Protein AF-D1PRM1-F1 (afdb_monomer_lite)

Foldseek 3Di:
DDDFFPWKKKWQAPPDDDDTDIDTHRDLVVQLVVNVVHDLVGFMFIWTWTPPPPIDIDTQWTSDPSAIEGFCLLVQAPVSPDPVSVVSSVVVCVSCVRHHFQKAFAAALVRFTQDIHTAQFWKWKAFPLRDIDIFTKHDDPVRQWIDGGRDRIDGNSRVNVVCQLRLMDMDTPPDDLQSGFKKKWKKAFDPPAPDPCHQHFCVVCVVPDDLVRIDTQHMHGDHQPDDPVNVLVLQQDPSRRSCVRDPRDGAQMKMWICHSNDTWIWGHGPPGTDTHDPCSSVRNVVVSPDDDDDDDD

Radius of gyration: 25.44 Å; chains: 1; bounding box: 63×44×70 Å

Secondary structure (DSSP, 8-state):
---SEEEEEEES-TT-SSS--EEEESSHHHHHHHHHHS-TTS--EEEEEE-SSS--EEEEEEEETTEEEE-THHHH-GGG--HHHHHHHHHHHHH-TT-EE-EEEEE-TT--EEEEEETTPEEEEE-TTS-EEEEEEEE-TTSSEEEETTTEEEEHHHHHHHHHHTT-EEEETT--TT-PPPEEEEEEE-TT---TTTT--HHHHTTT--GGGEEEEEEEE--TT--HHHHHHHTTSTT-TTTTTSPPP-TT-EEEEEETTEEEEEEE-SSSEEEPPTTHHHHHHGGGG----PPP-

Sequence (297 aa):
MQSFIDHFYVCEDLSKLGPLDIQRFDTLQEAVTAYQTLSGDKVKALGVQNTLPRPGTLDFVQHLNGKDTLLSDCLRLPAWRNAEIQKTWSELRELLPGAQRRTIRFITPEYQDLFTLQDGESLKMRYMDGTTKTTPCFACSDGYHFYLGANQLFHICQFAEISRANGTIYMPQTSHEGERADTYEIYQLSRYSAADYRFADYGYAKDKMKASDYRHAYSGMLAKDTTLDDLYLLHNRDDRPFAHQMTSMSMSDIIVTEKAGKRTGYYVDSFGFTELPTGFERQLSKGRTQKRTEPER

Structure (mmCIF, N/CA/C/O backbone):
data_AF-D1PRM1-F1
#
_entry.id   AF-D1PRM1-F1
#
loop_
_atom_site.group_PDB
_atom_site.id
_atom_site.type_symbol
_atom_site.label_atom_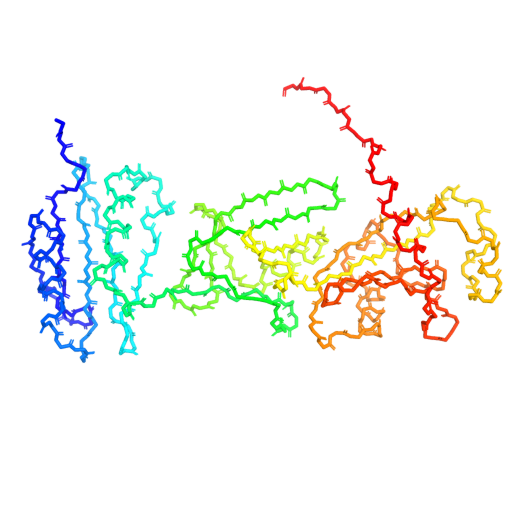id
_atom_site.label_alt_id
_atom_site.label_comp_id
_atom_site.label_asym_id
_atom_site.label_entity_id
_atom_site.label_seq_id
_atom_site.pdbx_PDB_ins_code
_atom_site.Cartn_x
_atom_site.Cartn_y
_atom_site.Cartn_z
_atom_site.occupancy
_atom_site.B_iso_or_equiv
_atom_site.auth_seq_id
_atom_site.auth_comp_id
_atom_site.auth_asym_id
_atom_site.auth_atom_id
_atom_site.pdbx_PDB_model_num
ATOM 1 N N . MET A 1 1 ? -2.943 11.095 39.967 1.00 59.47 1 MET A N 1
ATOM 2 C CA . MET A 1 1 ? -3.223 11.438 38.556 1.00 59.47 1 MET A CA 1
ATOM 3 C C . MET A 1 1 ? -4.592 10.866 38.246 1.00 59.47 1 MET A C 1
ATOM 5 O O . MET A 1 1 ? -4.813 9.720 38.611 1.00 59.47 1 MET A O 1
ATOM 9 N N . GLN A 1 2 ? -5.517 11.654 37.704 1.00 80.00 2 GLN A N 1
ATOM 10 C CA . GLN A 1 2 ? -6.834 11.144 37.308 1.00 80.00 2 GLN A CA 1
ATOM 11 C C . GLN A 1 2 ? -6.657 10.234 36.083 1.00 80.00 2 GLN A C 1
ATOM 13 O O . GLN A 1 2 ? -5.879 10.587 35.194 1.00 80.00 2 GLN A O 1
ATOM 18 N N . SER A 1 3 ? -7.300 9.062 36.073 1.00 92.56 3 SER A N 1
ATOM 19 C CA . SER A 1 3 ? -7.268 8.148 34.921 1.00 92.56 3 SER A CA 1
ATOM 20 C C . SER A 1 3 ? -7.908 8.822 33.699 1.00 92.56 3 SER A C 1
ATOM 22 O O . SER A 1 3 ? -8.813 9.654 33.828 1.00 92.56 3 SER A O 1
ATOM 24 N N . PHE A 1 4 ? -7.385 8.522 32.511 1.00 95.19 4 PHE A N 1
ATOM 25 C CA . PHE A 1 4 ? -7.962 8.956 31.244 1.00 95.19 4 PHE A CA 1
ATOM 26 C C . PHE A 1 4 ? -9.173 8.105 30.860 1.00 95.19 4 PHE A C 1
ATOM 28 O O . PHE A 1 4 ? -10.075 8.608 30.190 1.00 95.19 4 PHE A O 1
ATOM 35 N N . ILE A 1 5 ? -9.197 6.838 31.278 1.00 96.19 5 ILE A N 1
ATOM 36 C CA . ILE A 1 5 ? -10.340 5.944 31.110 1.00 96.19 5 ILE A CA 1
ATOM 37 C C . ILE A 1 5 ? -11.303 6.179 32.277 1.00 96.19 5 ILE A C 1
ATOM 39 O O . ILE A 1 5 ? -10.932 6.083 33.440 1.00 96.19 5 ILE A O 1
ATOM 43 N N . ASP A 1 6 ? -12.547 6.516 31.956 1.00 96.69 6 ASP A N 1
ATOM 44 C CA . ASP A 1 6 ? -13.613 6.665 32.947 1.00 96.69 6 ASP A CA 1
ATOM 45 C C . ASP A 1 6 ? -14.136 5.287 33.361 1.00 96.69 6 ASP A C 1
ATOM 47 O O . ASP A 1 6 ? -14.138 4.937 34.535 1.00 96.69 6 ASP A O 1
ATOM 51 N N . HIS A 1 7 ? -14.525 4.483 32.370 1.00 97.62 7 HIS A N 1
ATOM 52 C CA . HIS A 1 7 ? -14.919 3.090 32.542 1.00 97.62 7 HIS A CA 1
ATOM 53 C C . HIS A 1 7 ? -14.774 2.321 31.225 1.00 97.62 7 HIS A C 1
ATOM 55 O O . HIS A 1 7 ? -14.765 2.895 30.127 1.00 97.62 7 HIS A O 1
ATOM 61 N N . PHE A 1 8 ? -14.714 1.001 31.342 1.00 98.19 8 PHE A N 1
ATOM 62 C CA . PHE A 1 8 ? -14.913 0.069 30.240 1.00 98.19 8 PHE A CA 1
ATOM 63 C C . PHE A 1 8 ? -16.398 -0.218 30.082 1.00 98.19 8 PHE A C 1
ATOM 65 O O . PHE A 1 8 ? -17.141 -0.238 31.065 1.00 98.19 8 PHE A O 1
ATOM 72 N N . TYR A 1 9 ? -16.840 -0.485 28.860 1.00 97.81 9 TYR A N 1
ATOM 73 C CA . TYR A 1 9 ? -18.199 -0.939 28.617 1.00 97.81 9 TYR A CA 1
ATOM 74 C C . TYR A 1 9 ? -18.239 -2.199 27.767 1.00 97.81 9 TYR A C 1
ATOM 76 O O . TYR A 1 9 ? -17.372 -2.433 26.925 1.00 97.81 9 TYR A O 1
ATOM 84 N N . VAL A 1 10 ? -19.295 -2.981 27.970 1.00 97.69 10 VAL A N 1
ATOM 85 C CA . VAL A 1 10 ? -19.668 -4.102 27.110 1.00 97.69 10 VAL A CA 1
ATOM 86 C C . VAL A 1 10 ? -21.087 -3.866 26.620 1.00 97.69 10 VAL A C 1
ATOM 88 O O . VAL A 1 10 ? -22.001 -3.693 27.425 1.00 97.69 10 VAL A O 1
ATOM 91 N N . CYS A 1 11 ? -21.256 -3.841 25.302 1.00 96.25 11 CYS A N 1
ATOM 92 C CA . CYS A 1 11 ? -22.555 -3.803 24.644 1.00 96.25 11 CYS A CA 1
ATOM 93 C C . CYS A 1 11 ? -22.943 -5.221 24.223 1.00 96.25 11 CYS A C 1
ATOM 95 O O . CYS A 1 11 ? -22.171 -5.887 23.526 1.00 96.25 11 CYS A O 1
ATOM 97 N N . GLU A 1 12 ? -24.130 -5.674 24.628 1.00 93.19 12 GLU A N 1
ATOM 98 C CA . GLU A 1 12 ? -24.574 -7.040 24.339 1.00 93.19 12 GLU A CA 1
ATOM 99 C C . GLU A 1 12 ? -24.876 -7.283 22.859 1.00 93.19 12 GLU A C 1
ATOM 101 O O . GLU A 1 12 ? -24.596 -8.368 22.352 1.00 93.19 12 GLU A O 1
ATOM 106 N N . ASP A 1 13 ? -25.476 -6.301 22.181 1.00 92.38 13 ASP A N 1
ATOM 107 C CA . ASP A 1 13 ? -25.874 -6.409 20.779 1.00 92.38 13 ASP A CA 1
ATOM 108 C C . ASP A 1 13 ? -26.032 -5.030 20.122 1.00 92.38 13 ASP A C 1
ATOM 110 O O . ASP A 1 13 ? -27.034 -4.339 20.308 1.00 92.38 13 ASP A O 1
ATOM 114 N N . LEU A 1 14 ? -25.049 -4.644 19.310 1.00 90.44 14 LEU A N 1
ATOM 115 C CA . LEU A 1 14 ? -25.047 -3.438 18.483 1.00 90.44 14 LEU A CA 1
ATOM 116 C C . LEU A 1 14 ? -26.121 -3.460 17.388 1.00 90.44 14 LEU A C 1
ATOM 118 O O . LEU A 1 14 ? -26.440 -2.406 16.843 1.00 90.44 14 LEU A O 1
ATOM 122 N N . SER A 1 15 ? -26.677 -4.628 17.048 1.00 89.69 15 SER A N 1
ATOM 123 C CA . SER A 1 15 ? -27.743 -4.745 16.045 1.00 89.69 15 SER A CA 1
ATOM 124 C C . SER A 1 15 ? -29.146 -4.518 16.619 1.00 89.69 15 SER A C 1
ATOM 126 O O . SER A 1 15 ? -30.121 -4.430 15.867 1.00 89.69 15 SER A O 1
ATOM 128 N N . LYS A 1 16 ? -29.265 -4.387 17.947 1.00 91.25 16 LYS A N 1
ATOM 129 C CA . LYS A 1 16 ? -30.544 -4.203 18.632 1.00 91.25 16 LYS A CA 1
ATOM 130 C C . LYS A 1 16 ? -31.235 -2.914 18.177 1.00 91.25 16 LYS A C 1
ATOM 132 O O . LYS A 1 16 ? -30.686 -1.818 18.264 1.00 91.25 16 LYS A O 1
ATOM 137 N N . LEU A 1 17 ? -32.499 -3.037 17.771 1.00 88.94 17 LEU A N 1
ATOM 138 C CA . LEU A 1 17 ? -33.366 -1.887 17.525 1.00 88.94 17 LEU A CA 1
ATOM 139 C C . LEU A 1 17 ? -33.828 -1.294 18.866 1.00 88.94 17 LEU A C 1
ATOM 141 O O . LEU A 1 17 ? -34.592 -1.920 19.599 1.00 88.94 17 LEU A O 1
ATOM 145 N N . GLY A 1 18 ? -33.376 -0.078 19.178 1.00 90.75 18 GLY A N 1
ATOM 146 C CA . GLY A 1 18 ? -33.725 0.647 20.406 1.00 90.75 18 GLY A CA 1
ATOM 147 C C . GLY A 1 18 ? -32.521 0.880 21.326 1.00 90.75 18 GLY A C 1
ATOM 148 O O . GLY A 1 18 ? -31.383 0.849 20.862 1.00 90.75 18 GLY A O 1
ATOM 149 N N . PRO A 1 19 ? -32.745 1.159 22.626 1.00 91.25 19 PRO A N 1
ATOM 150 C CA . PRO A 1 19 ? -31.658 1.364 23.577 1.00 91.25 19 PRO A CA 1
ATOM 151 C C . PRO A 1 19 ? -30.773 0.120 23.702 1.00 91.25 19 PRO A C 1
ATOM 153 O O . PRO A 1 19 ? -31.269 -0.987 23.947 1.00 91.25 19 PRO A O 1
ATOM 156 N N . LEU A 1 20 ? -29.466 0.326 23.547 1.00 93.38 20 LEU A N 1
ATOM 157 C CA . LEU A 1 20 ? -28.454 -0.713 23.697 1.00 93.38 20 LEU A CA 1
ATOM 158 C C . LEU A 1 20 ? -28.330 -1.139 25.163 1.00 93.38 20 LEU A C 1
ATOM 160 O O . LEU A 1 20 ? -28.347 -0.299 26.066 1.00 93.38 20 LEU A O 1
ATOM 164 N N . ASP A 1 21 ? -28.160 -2.440 25.383 1.00 94.06 21 ASP A N 1
ATOM 165 C CA . ASP A 1 21 ? -27.872 -2.989 26.706 1.00 94.06 21 ASP A CA 1
ATOM 166 C C . ASP A 1 21 ? -26.365 -2.892 26.950 1.00 94.06 21 ASP A C 1
ATOM 168 O O . ASP A 1 21 ? -25.574 -3.626 26.352 1.00 94.06 21 ASP A O 1
ATOM 172 N N . ILE A 1 22 ? -25.972 -1.925 27.784 1.00 96.06 22 ILE A N 1
ATOM 173 C CA . ILE A 1 22 ? -24.571 -1.599 28.059 1.00 96.06 22 ILE A CA 1
ATOM 174 C C . ILE A 1 22 ? -24.276 -1.803 29.542 1.00 96.06 22 ILE A C 1
ATOM 176 O O . ILE A 1 22 ? -24.843 -1.126 30.403 1.00 96.06 22 ILE A O 1
ATOM 180 N N . GLN A 1 23 ? -23.335 -2.697 29.824 1.00 97.56 23 GLN A N 1
ATOM 181 C CA . GLN A 1 23 ? -22.766 -2.903 31.153 1.00 97.56 23 GLN A CA 1
ATOM 182 C C . GLN A 1 23 ? -21.452 -2.125 31.272 1.00 97.56 23 GLN A C 1
ATOM 184 O O . GLN A 1 23 ? -20.730 -1.981 30.285 1.00 97.56 23 GLN A O 1
ATOM 189 N N . ARG A 1 24 ? -21.152 -1.599 32.464 1.00 98.06 24 ARG A N 1
ATOM 190 C CA . ARG A 1 24 ? -19.968 -0.768 32.735 1.00 98.06 24 ARG A CA 1
ATOM 191 C C . ARG A 1 24 ? -19.085 -1.432 33.780 1.00 98.06 24 ARG A C 1
ATOM 193 O O . ARG A 1 24 ? -19.610 -2.008 34.728 1.00 98.06 24 ARG A O 1
ATOM 200 N N . PHE A 1 25 ? -17.776 -1.316 33.605 1.00 98.19 25 PHE A N 1
ATOM 201 C CA . PHE A 1 25 ? -16.770 -1.974 34.431 1.00 98.19 25 PHE A CA 1
ATOM 202 C C . PHE A 1 25 ? -15.616 -1.020 34.724 1.00 98.19 25 PHE A C 1
ATOM 204 O O . PHE A 1 25 ? -15.203 -0.253 33.851 1.00 98.19 25 PHE A O 1
ATOM 211 N N . ASP A 1 26 ? -15.060 -1.118 35.926 1.00 96.25 26 ASP A N 1
ATOM 212 C CA . ASP A 1 26 ? -13.925 -0.293 36.345 1.00 96.25 26 ASP A CA 1
ATOM 213 C C . ASP A 1 26 ? -12.601 -0.832 35.783 1.00 96.25 26 ASP A C 1
ATOM 215 O O . ASP A 1 26 ? -11.645 -0.081 35.584 1.00 96.25 26 ASP A O 1
ATOM 219 N N . THR A 1 27 ? -12.534 -2.139 35.493 1.00 96.38 27 THR A N 1
ATOM 220 C CA . THR A 1 27 ? -11.313 -2.803 35.023 1.00 96.38 27 THR A CA 1
ATOM 221 C C . THR A 1 27 ? -11.478 -3.476 33.661 1.00 96.38 27 THR A C 1
ATOM 223 O O . THR A 1 27 ? -12.535 -4.015 33.321 1.00 96.38 27 THR A O 1
ATOM 226 N N . LEU A 1 28 ? -10.384 -3.511 32.887 1.00 96.62 28 LEU A N 1
ATOM 227 C CA . LEU A 1 28 ? -10.332 -4.219 31.605 1.00 96.62 28 LEU A CA 1
ATOM 228 C C . LEU A 1 28 ? -10.635 -5.716 31.776 1.00 96.62 28 LEU A C 1
ATOM 230 O O . LEU A 1 28 ? -11.339 -6.298 30.957 1.00 96.62 28 LEU A O 1
ATOM 234 N N . GLN A 1 29 ? -10.118 -6.339 32.838 1.00 96.75 29 GLN A N 1
ATOM 235 C CA . GLN A 1 29 ? -10.256 -7.777 33.076 1.00 96.75 29 GLN A CA 1
ATOM 236 C C . GLN A 1 29 ? -11.720 -8.189 33.287 1.00 96.75 29 GLN A C 1
ATOM 238 O O . GLN A 1 29 ? -12.164 -9.197 32.733 1.00 96.75 29 GLN A O 1
ATOM 243 N N . GLU A 1 30 ? -12.478 -7.409 34.060 1.00 97.69 30 GLU A N 1
ATOM 244 C CA . GLU A 1 30 ? -13.910 -7.642 34.278 1.00 97.69 30 GLU A CA 1
ATOM 245 C C . GLU A 1 30 ? -14.696 -7.451 32.980 1.00 97.69 30 GLU A C 1
ATOM 247 O O . GLU A 1 30 ? -15.495 -8.316 32.621 1.00 97.69 30 GLU A O 1
ATOM 252 N N . ALA A 1 31 ? -14.404 -6.381 32.231 1.00 97.88 31 ALA A N 1
ATOM 253 C CA . ALA A 1 31 ? -15.038 -6.127 30.941 1.00 97.88 31 ALA A CA 1
ATOM 254 C C . ALA A 1 31 ? -14.770 -7.254 29.933 1.00 97.88 31 ALA A C 1
ATOM 256 O O . ALA A 1 31 ? -15.697 -7.712 29.271 1.00 97.88 31 ALA A O 1
ATOM 257 N N . VAL A 1 32 ? -13.530 -7.746 29.830 1.00 97.00 32 VAL A N 1
ATOM 258 C CA . VAL A 1 32 ? -13.190 -8.872 28.944 1.00 97.00 32 VAL A CA 1
ATOM 259 C C . VAL A 1 32 ? -13.909 -10.146 29.380 1.00 97.00 32 VAL A C 1
ATOM 261 O O . VAL A 1 32 ? -14.465 -10.846 28.535 1.00 97.00 32 VAL A O 1
ATOM 264 N N . THR A 1 33 ? -13.950 -10.425 30.684 1.00 96.62 33 THR A N 1
ATOM 265 C CA . THR A 1 33 ? -14.653 -11.598 31.222 1.00 96.62 33 THR A CA 1
ATOM 266 C C . THR A 1 33 ? -16.136 -11.544 30.853 1.00 96.62 33 THR A C 1
ATOM 268 O O . THR A 1 33 ? -16.667 -12.508 30.307 1.00 96.62 33 THR A O 1
ATOM 271 N N . ALA A 1 34 ? -16.791 -10.399 31.069 1.00 96.31 34 ALA A N 1
ATOM 272 C CA . ALA A 1 34 ? -18.186 -10.190 30.696 1.00 96.31 34 ALA A CA 1
ATOM 273 C C . ALA A 1 34 ? -18.405 -10.264 29.176 1.00 96.31 34 ALA A C 1
ATOM 275 O O . ALA A 1 34 ? -19.356 -10.885 28.716 1.00 96.31 34 ALA A O 1
ATOM 276 N N . TYR A 1 35 ? -17.503 -9.698 28.373 1.00 96.12 35 TYR A N 1
ATOM 277 C CA . TYR A 1 35 ? -17.565 -9.791 26.915 1.00 96.12 35 TYR A CA 1
ATOM 278 C C . TYR A 1 35 ? -17.495 -11.244 26.423 1.00 96.12 35 TYR A C 1
ATOM 280 O O . TYR A 1 35 ? -18.225 -11.631 25.508 1.00 96.12 35 TYR A O 1
ATOM 288 N N . GLN A 1 36 ? -16.644 -12.071 27.033 1.00 93.12 36 GLN A N 1
ATOM 289 C CA . GLN A 1 36 ? -16.471 -13.477 26.662 1.00 93.12 36 GLN A CA 1
ATOM 290 C C . GLN A 1 36 ? -17.675 -14.358 27.023 1.00 93.12 36 GLN A C 1
ATOM 292 O O . GLN A 1 36 ? -17.885 -15.367 26.353 1.00 93.12 36 GLN A O 1
ATOM 297 N N . THR A 1 37 ? -18.491 -13.991 28.020 1.00 93.25 37 THR A N 1
ATOM 298 C CA . THR A 1 37 ? -19.691 -14.771 28.387 1.00 93.25 37 THR A CA 1
ATOM 299 C C . THR A 1 37 ? -20.868 -14.568 27.429 1.00 93.25 37 THR A C 1
ATOM 301 O O . THR A 1 37 ? -21.778 -15.397 27.387 1.00 93.25 37 THR A O 1
ATOM 304 N N . LEU A 1 38 ? -20.861 -13.489 26.643 1.00 90.94 38 LEU A N 1
ATOM 305 C CA . LEU A 1 38 ? -21.906 -13.197 25.665 1.00 90.94 38 LEU A CA 1
ATOM 306 C C . LEU A 1 38 ? -21.866 -14.164 24.473 1.00 90.94 38 LEU A C 1
ATOM 308 O O . LEU A 1 38 ? -20.789 -14.477 23.957 1.00 90.94 38 LEU A O 1
ATOM 312 N N . SER A 1 39 ? -23.049 -14.558 23.982 1.00 84.75 39 SER A N 1
ATOM 313 C CA . SER A 1 39 ? -23.194 -15.412 22.791 1.00 84.75 39 SER A CA 1
ATOM 314 C C . SER A 1 39 ? -22.470 -14.828 21.570 1.00 84.75 39 SER A C 1
ATOM 316 O O . SER A 1 39 ? -22.499 -13.618 21.344 1.00 84.75 39 SER A O 1
ATOM 318 N N . GLY A 1 40 ? -21.856 -15.703 20.767 1.00 81.62 40 GLY A N 1
ATOM 319 C CA . GLY A 1 40 ? -21.263 -15.353 19.471 1.00 81.62 40 GLY A CA 1
ATOM 320 C C . GLY A 1 40 ? -22.291 -15.072 18.367 1.00 81.62 40 GLY A C 1
ATOM 321 O O . GLY A 1 40 ? -21.925 -14.597 17.301 1.00 81.62 40 GLY A O 1
ATOM 322 N N . ASP A 1 41 ? -23.581 -15.317 18.607 1.00 84.44 41 ASP A N 1
ATOM 323 C CA . ASP A 1 41 ? -24.628 -15.040 17.610 1.00 84.44 41 ASP A CA 1
ATOM 324 C C . ASP A 1 41 ? -25.014 -13.549 17.544 1.00 84.44 41 ASP A C 1
ATOM 326 O O . ASP A 1 41 ? -25.739 -13.131 16.642 1.00 84.44 41 ASP A O 1
ATOM 330 N N . LYS A 1 42 ? -24.554 -12.742 18.510 1.00 84.62 42 LYS A N 1
ATOM 331 C CA . LYS A 1 42 ? -24.851 -11.307 18.623 1.00 84.62 42 LYS A CA 1
ATOM 332 C C . LYS A 1 42 ? -23.683 -10.450 18.135 1.00 84.62 42 LYS A C 1
ATOM 334 O O . LYS A 1 42 ? -22.518 -10.822 18.278 1.00 84.62 42 LYS A O 1
ATOM 339 N N . VAL A 1 43 ? -23.988 -9.242 17.657 1.00 89.69 43 VAL A N 1
ATOM 340 C CA . VAL A 1 43 ? -22.970 -8.234 17.319 1.00 89.69 43 VAL A CA 1
ATOM 341 C C . VAL A 1 43 ? -22.552 -7.492 18.590 1.00 89.69 43 VAL A C 1
ATOM 343 O O . VAL A 1 43 ? -22.984 -6.374 18.844 1.00 89.69 43 VAL A O 1
ATOM 346 N N . LYS A 1 44 ? -21.751 -8.126 19.444 1.00 93.06 44 LYS A N 1
ATOM 347 C CA . LYS A 1 44 ? -21.304 -7.539 20.721 1.00 93.06 44 LYS A CA 1
ATOM 348 C C . LYS A 1 44 ? -20.083 -6.633 20.559 1.00 93.06 44 LYS A C 1
ATOM 350 O O . LYS A 1 44 ? -19.304 -6.795 19.620 1.00 93.06 44 LYS A O 1
ATOM 355 N N . ALA A 1 45 ? -19.881 -5.720 21.506 1.00 95.75 45 ALA A N 1
ATOM 356 C CA . ALA A 1 45 ? -18.704 -4.852 21.532 1.00 95.75 45 ALA A CA 1
ATOM 357 C C . ALA A 1 45 ? -18.138 -4.665 22.938 1.00 95.75 45 ALA A C 1
ATOM 359 O O . ALA A 1 45 ? -18.884 -4.637 23.916 1.00 95.75 45 ALA A O 1
ATOM 360 N N . LEU A 1 46 ? -16.819 -4.500 23.019 1.00 96.94 46 LEU A N 1
ATOM 361 C CA . LEU A 1 46 ? -16.107 -4.037 24.207 1.00 96.94 46 LEU A CA 1
ATOM 362 C C . LEU A 1 46 ? -15.419 -2.725 23.857 1.00 96.94 46 LEU A C 1
ATOM 364 O O . LEU A 1 46 ? -14.680 -2.657 22.873 1.00 96.94 46 LEU A O 1
ATOM 368 N N . GLY A 1 47 ? -15.627 -1.699 24.673 1.00 96.19 47 GLY A N 1
ATOM 369 C CA . GLY A 1 47 ? -15.041 -0.383 24.460 1.00 96.19 47 GLY A CA 1
ATOM 370 C C . GLY A 1 47 ? -14.761 0.371 25.749 1.00 96.19 47 GLY A C 1
ATOM 371 O O . GLY A 1 47 ? -14.794 -0.186 26.848 1.00 96.19 47 GLY A O 1
ATOM 372 N N . VAL A 1 48 ? -14.453 1.655 25.600 1.00 96.44 48 VAL A N 1
ATOM 373 C CA . VAL A 1 48 ? -14.097 2.561 26.696 1.00 96.44 48 VAL A CA 1
ATOM 374 C C . VAL A 1 48 ? -14.769 3.915 26.548 1.00 96.44 48 VAL A C 1
ATOM 376 O O . VAL A 1 48 ? -14.969 4.400 25.434 1.00 96.44 48 VAL A O 1
ATOM 379 N N . GLN A 1 49 ? -15.044 4.556 27.681 1.00 96.50 49 GLN A N 1
ATOM 380 C CA . GLN A 1 49 ? -15.339 5.984 27.764 1.00 96.50 49 GLN A CA 1
ATOM 381 C C . GLN A 1 49 ? -14.142 6.720 28.379 1.00 96.50 49 GLN A C 1
ATOM 383 O O . GLN A 1 49 ? -13.515 6.209 29.305 1.00 96.50 49 GLN A O 1
ATOM 388 N N . ASN A 1 50 ? -13.816 7.917 27.883 1.00 95.69 50 ASN A N 1
ATOM 389 C CA . ASN A 1 50 ? -12.755 8.752 28.460 1.00 95.69 50 ASN A CA 1
ATOM 390 C C . ASN A 1 50 ? -13.281 9.811 29.449 1.00 95.69 50 ASN A C 1
ATOM 392 O O . ASN A 1 50 ? -14.470 10.120 29.477 1.00 95.69 50 ASN A O 1
ATOM 396 N N . THR A 1 51 ? -12.376 10.406 30.230 1.00 95.69 51 THR A N 1
ATOM 397 C CA . THR A 1 51 ? -12.676 11.434 31.249 1.00 95.69 51 THR A CA 1
ATOM 398 C C . THR A 1 51 ? -12.597 12.878 30.731 1.00 95.69 51 THR A C 1
ATOM 400 O O . THR A 1 51 ? -12.538 13.827 31.517 1.00 95.69 51 THR A O 1
ATOM 403 N N . LEU A 1 52 ? -12.573 13.090 29.407 1.00 92.75 52 LEU A N 1
ATOM 404 C CA . LEU A 1 52 ? -12.508 14.439 28.834 1.00 92.75 52 LEU A CA 1
ATOM 405 C C . LEU A 1 52 ? -13.767 15.257 29.185 1.00 92.75 52 LEU A C 1
ATOM 407 O O . LEU A 1 52 ? -14.842 14.683 29.348 1.00 92.75 52 LEU A O 1
ATOM 411 N N . PRO A 1 53 ? -13.698 16.609 29.206 1.00 92.25 53 PRO A N 1
ATOM 412 C CA . PRO A 1 53 ? -14.857 17.459 29.520 1.00 92.25 53 PRO A CA 1
ATOM 413 C C . PRO A 1 53 ? -16.091 17.198 28.646 1.00 92.25 53 PRO A C 1
ATOM 415 O O . PRO A 1 53 ? -17.221 17.438 29.063 1.00 92.25 53 PRO A O 1
ATOM 418 N N . ARG A 1 54 ? -15.868 16.722 27.418 1.00 91.06 54 ARG A N 1
ATOM 419 C CA . ARG A 1 54 ? -16.886 16.096 26.575 1.00 91.06 54 ARG A CA 1
ATOM 420 C C . ARG A 1 54 ? -16.472 14.636 26.391 1.00 91.06 54 ARG A C 1
ATOM 422 O O . ARG A 1 54 ? -15.614 14.394 25.538 1.00 91.06 54 ARG A O 1
ATOM 429 N N . PRO A 1 55 ? -17.015 13.706 27.198 1.00 91.94 55 PRO A N 1
ATOM 430 C CA . PRO A 1 55 ? -16.626 12.308 27.138 1.00 91.94 55 PRO A CA 1
ATOM 431 C C . PRO A 1 55 ? -16.852 11.741 25.741 1.00 91.94 55 PRO A C 1
ATOM 433 O O . PRO A 1 55 ? -17.905 11.944 25.134 1.00 91.94 55 PRO A O 1
ATOM 436 N N . GLY A 1 56 ? -15.842 11.050 25.229 1.00 93.38 56 GLY A N 1
ATOM 437 C CA . GLY A 1 56 ? -15.960 10.234 24.027 1.00 93.38 56 GLY A CA 1
ATOM 438 C C . GLY A 1 56 ? -16.013 8.758 24.392 1.00 93.38 56 GLY A C 1
ATOM 439 O O . GLY A 1 56 ? -15.417 8.354 25.391 1.00 93.38 56 GLY A O 1
ATOM 440 N N . THR A 1 57 ? -16.653 7.957 23.541 1.00 94.06 57 THR A N 1
ATOM 441 C CA . THR A 1 57 ? -16.593 6.491 23.577 1.00 94.06 57 THR A CA 1
ATOM 442 C C . THR A 1 57 ? -15.905 5.936 22.331 1.00 94.06 57 THR A C 1
ATOM 444 O O . THR A 1 57 ? -15.950 6.555 21.264 1.00 94.06 57 THR A O 1
ATOM 447 N N . LEU A 1 58 ? -15.246 4.785 22.467 1.00 92.50 58 LEU A N 1
ATOM 448 C CA . LEU A 1 58 ? -14.686 4.015 21.356 1.00 92.50 58 LEU A CA 1
ATOM 449 C C . LEU A 1 58 ? -14.766 2.521 21.645 1.00 92.50 58 LEU A C 1
ATOM 451 O O . LEU A 1 58 ? -14.415 2.080 22.740 1.00 92.50 58 LEU A O 1
ATOM 455 N N . ASP A 1 59 ? -15.124 1.756 20.620 1.00 93.25 59 ASP A N 1
ATOM 456 C CA . ASP A 1 59 ? -15.012 0.305 20.638 1.00 93.25 59 ASP A CA 1
ATOM 457 C C . ASP A 1 59 ? -13.551 -0.106 20.430 1.00 93.25 59 ASP A C 1
ATOM 459 O O . ASP A 1 59 ? -12.862 0.392 19.538 1.00 93.25 59 ASP A O 1
ATOM 463 N N . PHE A 1 60 ? -13.089 -1.049 21.242 1.00 93.50 60 PHE A N 1
ATOM 464 C CA . PHE A 1 60 ? -11.818 -1.733 21.046 1.00 93.50 60 PHE A CA 1
ATOM 465 C C . PHE A 1 60 ? -11.989 -3.076 20.341 1.00 93.50 60 PHE A C 1
ATOM 467 O O . PHE A 1 60 ? -11.125 -3.481 19.561 1.00 93.50 60 PHE A O 1
ATOM 474 N N . VAL A 1 61 ? -13.102 -3.760 20.604 1.00 94.06 61 VAL A N 1
ATOM 475 C CA . VAL A 1 61 ? -13.432 -5.057 20.012 1.00 94.06 61 VAL A CA 1
ATOM 476 C C . VAL A 1 61 ? -14.868 -5.032 19.543 1.00 94.06 61 VAL A C 1
ATOM 478 O O . VAL A 1 61 ? -15.745 -4.571 20.271 1.00 94.06 61 VAL A O 1
ATOM 481 N N . GLN A 1 62 ? -15.108 -5.584 18.362 1.00 93.00 62 GLN A N 1
ATOM 482 C CA . GLN A 1 62 ? -16.448 -5.920 17.899 1.00 93.00 62 GLN A CA 1
ATOM 483 C C . GLN A 1 62 ? -16.486 -7.374 17.440 1.00 93.00 62 GLN A C 1
ATOM 485 O O . GLN A 1 62 ? -15.576 -7.835 16.747 1.00 93.00 62 GLN A O 1
ATOM 490 N N . HIS A 1 63 ? -17.553 -8.083 17.792 1.00 91.19 63 HIS A N 1
ATOM 491 C CA . HIS A 1 63 ? -17.857 -9.391 17.237 1.00 91.19 63 HIS A CA 1
ATOM 492 C C . HIS A 1 63 ? -18.617 -9.212 15.922 1.00 91.19 63 HIS A C 1
ATOM 494 O O . HIS A 1 63 ? -19.802 -8.882 15.915 1.00 91.19 63 HIS A O 1
ATOM 500 N N . LEU A 1 64 ? -17.928 -9.397 14.798 1.00 80.19 64 LEU A N 1
ATOM 501 C CA . LEU A 1 64 ? -18.476 -9.216 13.456 1.00 80.19 64 LEU A CA 1
ATOM 502 C C . LEU A 1 64 ? -18.316 -10.513 12.667 1.00 80.19 64 LEU A C 1
ATOM 504 O O . LEU A 1 64 ? -17.234 -11.095 12.628 1.00 80.19 64 LEU A O 1
ATOM 508 N N . ASN A 1 65 ? -19.389 -10.960 12.010 1.00 76.44 65 ASN A N 1
ATOM 509 C CA . ASN A 1 65 ? -19.383 -12.152 11.152 1.00 76.44 65 ASN A CA 1
ATOM 510 C C . ASN A 1 65 ? -18.838 -13.416 11.853 1.00 76.44 65 ASN A C 1
ATOM 512 O O . ASN A 1 65 ? -18.054 -14.169 11.274 1.00 76.44 65 ASN A O 1
ATOM 516 N N . GLY A 1 66 ? -19.228 -13.630 13.115 1.00 81.81 66 GLY A N 1
ATOM 517 C CA . GLY A 1 66 ? -18.826 -14.798 13.906 1.00 81.81 66 GLY A CA 1
ATOM 518 C C . GLY A 1 66 ? -17.407 -14.727 14.480 1.00 81.81 66 GLY A C 1
ATOM 519 O O . GLY A 1 66 ? -16.878 -15.746 14.926 1.00 81.81 66 GLY A O 1
ATOM 520 N N . LYS A 1 67 ? -16.749 -13.560 14.432 1.00 88.00 67 LYS A N 1
ATOM 521 C CA . LYS A 1 67 ? -15.358 -13.386 14.864 1.00 88.00 67 LYS A CA 1
ATOM 522 C C . LYS A 1 67 ? -15.152 -12.091 15.637 1.00 88.00 67 LYS A C 1
ATOM 524 O O . LYS A 1 67 ? -15.596 -11.023 15.224 1.00 88.00 67 LYS 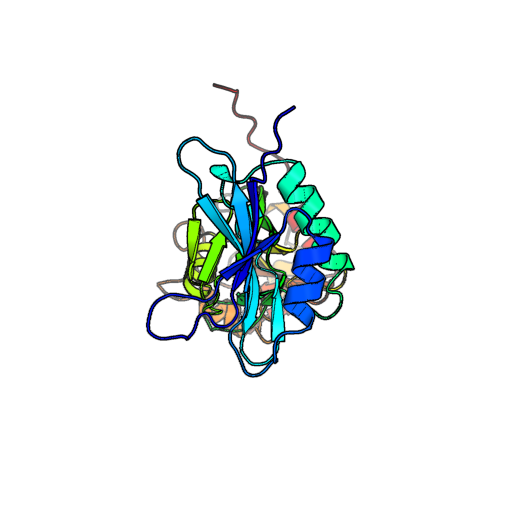A O 1
ATOM 529 N N . ASP A 1 68 ? -14.383 -12.180 16.717 1.00 92.25 68 ASP A N 1
ATOM 530 C CA . ASP A 1 68 ? -13.900 -10.999 17.429 1.00 92.25 68 ASP A CA 1
ATOM 531 C C . ASP A 1 68 ? -12.860 -10.274 16.576 1.00 92.25 68 ASP A C 1
ATOM 533 O O . ASP A 1 68 ? -11.904 -10.884 16.098 1.00 92.25 68 ASP A O 1
ATOM 537 N N . THR A 1 69 ? -13.051 -8.974 16.381 1.00 91.69 69 THR A N 1
ATOM 538 C CA . THR A 1 69 ? -12.165 -8.115 15.599 1.00 91.69 69 THR A CA 1
ATOM 539 C C . THR A 1 69 ? -11.679 -6.957 16.456 1.00 91.69 69 THR A C 1
ATOM 541 O O . THR A 1 69 ? -12.478 -6.177 16.973 1.00 91.69 69 THR A O 1
ATOM 544 N N . LEU A 1 70 ? -10.360 -6.823 16.572 1.00 91.88 70 LEU A N 1
ATOM 545 C CA . LEU A 1 70 ? -9.694 -5.690 17.200 1.00 91.88 70 LEU A CA 1
ATOM 546 C C . LEU A 1 70 ? -9.739 -4.467 16.274 1.00 91.88 70 LEU A C 1
ATOM 548 O O . LEU A 1 70 ? -9.340 -4.532 15.110 1.00 91.88 70 LEU A O 1
ATOM 552 N N . LEU A 1 71 ? -10.215 -3.347 16.816 1.00 90.12 71 LEU A N 1
ATOM 553 C CA . LEU A 1 71 ? -10.331 -2.041 16.177 1.00 90.12 71 LEU A CA 1
ATOM 554 C C . LEU A 1 71 ? -9.245 -1.052 16.642 1.00 90.12 71 LEU A C 1
ATOM 556 O O . LEU A 1 71 ? -9.339 -0.484 17.727 1.00 90.12 71 LEU A O 1
ATOM 560 N N . SER A 1 72 ? -8.237 -0.768 15.812 1.00 86.56 72 SER A N 1
ATOM 561 C CA . SER A 1 72 ? -7.151 0.153 16.202 1.00 86.56 72 SER A CA 1
ATOM 562 C C . SER A 1 72 ? -7.493 1.651 16.072 1.00 86.56 72 SER A C 1
ATOM 564 O O . SER A 1 72 ? -6.611 2.511 16.134 1.00 86.56 72 SER A O 1
ATOM 566 N N . ASP A 1 73 ? -8.780 1.995 15.942 1.00 86.75 73 ASP A N 1
ATOM 567 C CA . ASP A 1 73 ? -9.281 3.364 15.750 1.00 86.75 73 ASP A CA 1
ATOM 568 C C . ASP A 1 73 ? -8.823 4.338 16.852 1.00 86.75 73 ASP A C 1
ATOM 570 O O . ASP A 1 73 ? -8.528 5.507 16.583 1.00 86.75 73 ASP A O 1
ATOM 574 N N . CYS A 1 74 ? -8.675 3.848 18.085 1.00 84.31 74 CYS A N 1
ATOM 575 C CA . CYS A 1 74 ? -8.165 4.624 19.216 1.00 84.31 74 CYS A CA 1
ATOM 576 C C . CYS A 1 74 ? -6.710 5.091 19.033 1.00 84.31 74 CYS A C 1
ATOM 578 O O . CYS A 1 74 ? -6.324 6.126 19.574 1.00 84.31 74 CYS A O 1
ATOM 580 N N . LEU A 1 75 ? -5.911 4.376 18.235 1.00 84.31 75 LEU A N 1
ATOM 581 C CA . LEU A 1 75 ? -4.523 4.733 17.936 1.00 84.31 75 LEU A CA 1
ATOM 582 C C . LEU A 1 75 ? -4.431 5.821 16.855 1.00 84.31 75 LEU A C 1
ATOM 584 O O . LEU A 1 75 ? -3.426 6.531 16.777 1.00 84.31 75 LEU A O 1
ATOM 588 N N . ARG A 1 76 ? -5.474 5.962 16.028 1.00 89.69 76 ARG A N 1
ATOM 589 C CA . ARG A 1 76 ? -5.555 6.955 14.950 1.00 89.69 76 ARG A CA 1
ATOM 590 C C . ARG A 1 76 ? -5.986 8.329 15.453 1.00 89.69 76 ARG A C 1
ATOM 592 O O . ARG A 1 76 ? -5.477 9.347 14.982 1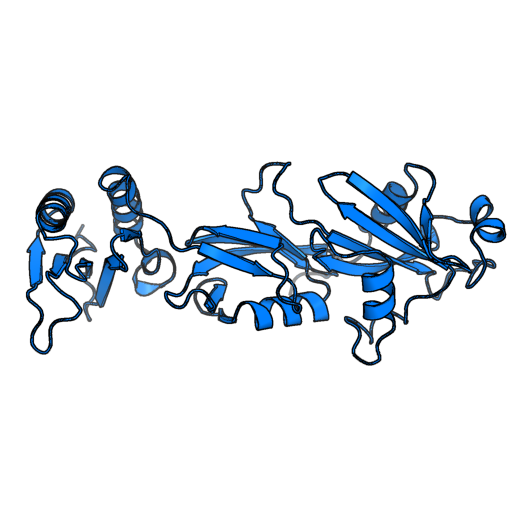.00 89.69 76 ARG A O 1
ATOM 599 N N . LEU A 1 77 ? -6.959 8.371 16.363 1.00 89.06 77 LEU A N 1
ATOM 600 C CA . LEU A 1 77 ? -7.641 9.606 16.748 1.00 89.06 77 LEU A CA 1
ATOM 601 C C . LEU A 1 77 ? -6.802 10.436 17.739 1.00 89.06 77 LEU A C 1
ATOM 603 O O . LEU A 1 77 ? -6.537 9.970 18.847 1.00 89.06 77 LEU A O 1
ATOM 607 N N . PRO A 1 78 ? -6.443 11.699 17.421 1.00 87.75 78 PRO A N 1
ATOM 608 C CA . PRO A 1 78 ? -5.609 12.525 18.301 1.00 87.75 78 PRO A CA 1
ATOM 609 C C . PRO A 1 78 ? -6.168 12.708 19.717 1.00 87.75 78 PRO A C 1
ATOM 611 O O . PRO A 1 78 ? -5.403 12.707 20.676 1.00 87.75 78 PRO A O 1
ATOM 614 N N . ALA A 1 79 ? -7.495 12.813 19.856 1.00 89.50 79 ALA A N 1
ATOM 615 C CA . ALA A 1 79 ? -8.172 12.961 21.149 1.00 89.50 79 ALA A CA 1
ATOM 616 C C . ALA A 1 79 ? -8.019 11.735 22.068 1.00 89.50 79 ALA A C 1
ATOM 618 O O . ALA A 1 79 ? -8.212 11.849 23.273 1.00 89.50 79 ALA A O 1
ATOM 619 N N . TRP A 1 80 ? -7.656 10.582 21.506 1.00 91.44 80 TRP A N 1
ATOM 620 C CA . TRP A 1 80 ? -7.482 9.312 22.210 1.00 91.44 80 TRP A CA 1
ATOM 621 C C . TRP A 1 80 ? -6.013 8.919 22.375 1.00 91.44 80 TRP A C 1
ATOM 623 O O . TRP A 1 80 ? -5.702 7.858 22.916 1.00 91.44 80 TRP A O 1
ATOM 633 N N . ARG A 1 81 ? -5.087 9.790 21.951 1.00 88.44 81 ARG A N 1
ATOM 634 C CA . ARG A 1 81 ? -3.649 9.572 22.086 1.00 88.44 81 ARG A CA 1
ATOM 635 C C . ARG A 1 81 ? -3.226 9.713 23.550 1.00 88.44 81 ARG A C 1
ATOM 637 O O . ARG A 1 81 ? -2.803 10.778 23.992 1.00 88.44 81 ARG A O 1
ATOM 644 N N . ASN A 1 82 ? -3.314 8.615 24.288 1.00 92.75 82 ASN A N 1
ATOM 645 C CA . ASN A 1 82 ? -2.971 8.534 25.701 1.00 92.75 82 ASN A CA 1
ATOM 646 C C . ASN A 1 82 ? -2.184 7.242 25.995 1.00 92.75 82 ASN A C 1
ATOM 648 O O . ASN A 1 82 ? -2.445 6.205 25.387 1.00 92.75 82 ASN A O 1
ATOM 652 N N . ALA A 1 83 ? -1.216 7.296 26.915 1.00 93.00 83 ALA A N 1
ATOM 653 C CA . ALA A 1 83 ? -0.399 6.136 27.285 1.00 93.00 83 ALA A CA 1
ATOM 654 C C . ALA A 1 83 ? -1.220 5.003 27.928 1.00 93.00 83 ALA A C 1
ATOM 656 O O . ALA A 1 83 ? -0.921 3.834 27.700 1.00 93.00 83 ALA A O 1
ATOM 657 N N . GLU A 1 84 ? -2.269 5.341 28.681 1.00 94.75 84 GLU A N 1
ATOM 658 C CA . GLU A 1 84 ? -3.206 4.378 29.262 1.00 94.75 84 GLU A CA 1
ATOM 659 C C . GLU A 1 84 ? -3.943 3.609 28.161 1.00 94.75 84 GLU A C 1
ATOM 661 O O . GLU A 1 84 ? -3.915 2.386 28.163 1.00 94.75 84 GLU A O 1
ATOM 666 N N . ILE A 1 85 ? -4.461 4.302 27.139 1.00 94.12 85 ILE A N 1
ATOM 667 C CA . ILE A 1 85 ? -5.111 3.672 25.976 1.00 94.12 85 ILE A CA 1
ATOM 668 C C . ILE A 1 85 ? -4.153 2.730 25.236 1.00 94.12 85 ILE A C 1
ATOM 670 O O . ILE A 1 85 ? -4.540 1.620 24.886 1.00 94.12 85 ILE A O 1
ATOM 674 N N . GLN A 1 86 ? -2.893 3.128 25.028 1.00 90.88 86 GLN A N 1
ATOM 675 C CA . GLN A 1 86 ? -1.882 2.281 24.373 1.00 90.88 86 GLN A CA 1
ATOM 676 C C . GLN A 1 86 ? -1.579 1.009 25.177 1.00 90.88 86 GLN A C 1
ATOM 678 O O . GLN A 1 86 ? -1.452 -0.082 24.612 1.00 90.88 86 GLN A O 1
ATOM 683 N N . LYS A 1 87 ? -1.474 1.146 26.504 1.00 93.31 87 LYS A N 1
ATOM 684 C CA . LYS A 1 87 ? -1.255 0.025 27.418 1.00 93.31 87 LYS A CA 1
ATOM 685 C C . LYS A 1 87 ? -2.455 -0.924 27.405 1.00 93.31 87 LYS A C 1
ATOM 687 O O . LYS A 1 87 ? -2.276 -2.107 27.144 1.00 93.31 87 LYS A O 1
ATOM 692 N N . THR A 1 88 ? -3.663 -0.397 27.586 1.00 93.88 88 THR A N 1
ATOM 693 C CA . THR A 1 88 ? -4.918 -1.155 27.541 1.00 93.88 88 THR A CA 1
ATOM 694 C C . THR A 1 88 ? -5.103 -1.876 26.208 1.00 93.88 88 THR A C 1
ATOM 696 O O . THR A 1 88 ? -5.463 -3.048 26.189 1.00 93.88 88 THR A O 1
ATOM 699 N N . TRP A 1 89 ? -4.796 -1.215 25.089 1.00 91.12 89 TRP A N 1
ATOM 700 C CA . TRP A 1 89 ? -4.830 -1.825 23.760 1.00 91.12 89 TRP A CA 1
ATOM 701 C C . TRP A 1 89 ? -3.870 -3.014 23.634 1.00 91.12 89 TRP A C 1
ATOM 703 O O . TRP A 1 89 ? -4.203 -4.034 23.034 1.00 91.12 89 TRP A O 1
ATOM 713 N N . SER A 1 90 ? -2.675 -2.894 24.216 1.00 90.62 90 SER A N 1
ATOM 714 C CA . SER A 1 90 ? -1.675 -3.965 24.219 1.00 90.62 90 SER A CA 1
ATOM 715 C C . SER A 1 90 ? -2.106 -5.137 25.105 1.00 90.62 90 SER A C 1
ATOM 717 O O . SER A 1 90 ? -2.009 -6.280 24.678 1.00 90.62 90 SER A O 1
ATOM 719 N N . GLU A 1 91 ? -2.641 -4.864 26.297 1.00 94.44 91 GLU A N 1
ATOM 720 C CA . GLU A 1 91 ? -3.164 -5.886 27.217 1.00 94.44 91 GLU A CA 1
ATOM 721 C C . GLU A 1 91 ? -4.359 -6.640 26.623 1.00 94.44 91 GLU A C 1
ATOM 723 O O . GLU A 1 91 ? -4.436 -7.863 26.716 1.00 94.44 91 GLU A O 1
ATOM 728 N N . LEU A 1 92 ? -5.265 -5.936 25.943 1.00 92.88 92 LEU A N 1
ATOM 729 C CA . LEU A 1 92 ? -6.433 -6.532 25.298 1.00 92.88 92 LEU A CA 1
ATOM 730 C C . LEU A 1 92 ? -6.054 -7.589 24.249 1.00 92.88 92 LEU A C 1
ATOM 732 O O . LEU A 1 92 ? -6.750 -8.594 24.118 1.00 92.88 92 LEU A O 1
ATOM 736 N N . ARG A 1 93 ? -4.939 -7.397 23.532 1.00 89.56 93 ARG A N 1
ATOM 737 C CA . ARG A 1 93 ? -4.420 -8.384 22.569 1.00 89.56 93 ARG A CA 1
ATOM 738 C C . ARG A 1 93 ? -4.013 -9.694 23.237 1.00 89.56 93 ARG A C 1
ATOM 740 O O . ARG A 1 93 ? -4.229 -10.751 22.656 1.00 89.56 93 ARG A O 1
ATOM 747 N N . GLU A 1 94 ? -3.456 -9.618 24.440 1.00 92.56 94 GLU A N 1
ATOM 748 C CA . GLU A 1 94 ? -3.061 -10.796 25.219 1.00 92.56 94 GLU A CA 1
ATOM 749 C C . GLU A 1 94 ? -4.280 -11.490 25.841 1.00 92.56 94 GLU A C 1
ATOM 751 O O . GLU A 1 94 ? -4.331 -12.715 25.923 1.00 92.56 94 GLU A O 1
ATOM 756 N N . LEU A 1 95 ? -5.290 -10.713 26.244 1.00 94.69 95 LEU A N 1
ATOM 757 C CA . LEU A 1 95 ? -6.525 -11.229 26.839 1.00 94.69 95 LEU A CA 1
ATOM 758 C C . LEU A 1 95 ? -7.489 -11.852 25.814 1.00 94.69 95 LEU A C 1
ATOM 760 O O . LEU A 1 95 ? -8.318 -12.689 26.177 1.00 94.69 95 LEU A O 1
ATOM 764 N N . LEU A 1 96 ? -7.381 -11.469 24.539 1.00 91.62 96 LEU A N 1
ATOM 765 C CA . LEU A 1 96 ? -8.188 -11.986 23.431 1.00 91.62 96 LEU A CA 1
ATOM 766 C C . LEU A 1 96 ? -7.303 -12.523 22.291 1.00 91.62 96 LEU A C 1
ATOM 768 O O . LEU A 1 96 ? -7.348 -12.004 21.175 1.00 91.62 96 LEU A O 1
ATOM 772 N N . PRO A 1 97 ? -6.532 -13.604 22.517 1.00 86.56 97 PRO A N 1
ATOM 773 C CA . PRO A 1 97 ? -5.556 -14.101 21.542 1.00 86.56 97 PRO A CA 1
ATOM 774 C C . PRO A 1 97 ? -6.192 -14.652 20.252 1.00 86.56 97 PRO A C 1
ATOM 776 O O . PRO A 1 97 ? -5.513 -14.790 19.238 1.00 86.56 97 PRO A O 1
ATOM 779 N N . GLY A 1 98 ? -7.491 -14.975 20.274 1.00 86.81 98 GLY A N 1
ATOM 780 C CA . GLY A 1 98 ? -8.254 -15.408 19.098 1.00 86.81 98 GLY A CA 1
ATOM 781 C C . GLY A 1 98 ? -8.856 -14.266 18.271 1.00 86.81 98 GLY A C 1
ATOM 782 O O . GLY A 1 98 ? -9.403 -14.527 17.197 1.00 86.81 98 GLY A O 1
ATOM 783 N N . ALA A 1 99 ? -8.780 -13.020 18.753 1.00 89.25 99 ALA A N 1
ATOM 784 C CA . ALA A 1 99 ? -9.346 -11.879 18.052 1.00 89.25 99 ALA A CA 1
ATOM 785 C C . ALA A 1 99 ? -8.505 -11.520 16.821 1.00 89.25 99 ALA A C 1
ATOM 787 O O . ALA A 1 99 ? -7.277 -11.420 16.863 1.00 89.25 99 ALA A O 1
ATOM 788 N N . GLN A 1 100 ? -9.187 -11.322 15.700 1.00 90.00 100 GLN A N 1
ATOM 789 C CA . GLN A 1 100 ? -8.574 -10.979 14.426 1.00 90.00 100 GLN A CA 1
ATOM 790 C C . GLN A 1 100 ? -8.295 -9.479 14.364 1.00 90.00 100 GLN A C 1
ATOM 792 O O . GLN A 1 100 ? -8.921 -8.680 15.057 1.00 90.00 100 GLN A O 1
ATOM 797 N N . ARG A 1 101 ? -7.369 -9.074 13.499 1.00 88.31 101 ARG A N 1
ATOM 798 C CA . ARG A 1 101 ? -7.201 -7.669 13.121 1.00 88.31 101 ARG A CA 1
ATOM 799 C C . ARG A 1 101 ? -7.771 -7.474 11.729 1.00 88.31 101 ARG A C 1
ATOM 801 O O . ARG A 1 101 ? -7.688 -8.371 10.889 1.00 88.31 101 ARG A O 1
ATOM 808 N N . ARG A 1 102 ? -8.343 -6.293 11.488 1.00 90.81 102 ARG A N 1
ATOM 809 C CA . ARG A 1 102 ? -8.670 -5.874 10.124 1.00 90.81 102 ARG A CA 1
ATOM 810 C C . ARG A 1 102 ? -7.382 -5.821 9.300 1.00 90.81 102 ARG A C 1
ATOM 812 O O . ARG A 1 102 ? -6.281 -5.679 9.836 1.00 90.81 102 ARG A O 1
ATOM 819 N N . THR A 1 103 ? -7.527 -5.913 7.990 1.00 92.94 103 THR A N 1
ATOM 820 C CA . THR A 1 103 ? -6.397 -5.880 7.067 1.00 92.94 103 THR A CA 1
ATOM 821 C C . THR A 1 103 ? -6.671 -4.926 5.922 1.00 92.94 103 THR A C 1
ATOM 823 O O . THR A 1 103 ? -7.814 -4.786 5.493 1.00 92.94 103 THR A O 1
ATOM 826 N N . ILE A 1 104 ? -5.618 -4.319 5.390 1.00 95.38 104 ILE A N 1
ATOM 827 C CA . ILE A 1 104 ? -5.674 -3.435 4.228 1.00 95.38 104 ILE A CA 1
ATOM 828 C C . ILE A 1 104 ? -5.013 -4.161 3.067 1.00 95.38 104 ILE A C 1
ATOM 830 O O . ILE A 1 104 ? -3.837 -4.521 3.149 1.00 95.38 104 ILE A O 1
ATOM 834 N N . ARG A 1 105 ? -5.759 -4.366 1.982 1.00 95.38 105 ARG A N 1
ATOM 835 C CA . ARG A 1 105 ? -5.203 -4.888 0.732 1.00 95.38 105 ARG A CA 1
ATOM 836 C C . ARG A 1 105 ? -4.582 -3.749 -0.060 1.00 95.38 105 ARG A C 1
ATOM 838 O O . ARG A 1 105 ? -5.251 -2.762 -0.358 1.00 95.38 105 ARG A O 1
ATOM 845 N N . PHE A 1 106 ? -3.320 -3.907 -0.429 1.00 96.00 106 PHE A N 1
ATOM 846 C CA . PHE A 1 106 ? -2.660 -3.037 -1.389 1.00 96.00 106 PHE A CA 1
ATOM 847 C C . PHE A 1 106 ? -2.623 -3.739 -2.740 1.00 96.00 106 PHE A C 1
ATOM 849 O O . PHE A 1 106 ? -2.203 -4.892 -2.843 1.00 96.00 106 PHE A O 1
ATOM 856 N N . ILE A 1 107 ? -3.087 -3.031 -3.764 1.00 95.75 107 ILE A N 1
ATOM 857 C CA . ILE A 1 107 ? -3.358 -3.578 -5.092 1.00 95.75 107 ILE A CA 1
ATOM 858 C C . ILE A 1 107 ? -2.756 -2.686 -6.177 1.00 95.75 107 ILE A C 1
ATOM 860 O O . ILE A 1 107 ? -2.433 -1.520 -5.937 1.00 95.75 107 ILE A O 1
ATOM 864 N N . THR A 1 108 ? -2.652 -3.205 -7.395 1.00 95.44 108 THR A N 1
ATOM 865 C CA . THR A 1 108 ? -2.530 -2.361 -8.587 1.00 95.44 108 THR A CA 1
ATOM 866 C C . THR A 1 108 ? -3.892 -1.747 -8.950 1.00 95.44 108 THR A C 1
ATOM 868 O O . THR A 1 108 ? -4.933 -2.261 -8.537 1.00 95.44 108 THR A O 1
ATOM 871 N N . PRO A 1 109 ? -3.929 -0.670 -9.755 1.00 94.75 109 PRO A N 1
ATOM 872 C CA . PRO A 1 109 ? -5.171 -0.170 -10.351 1.00 94.75 109 PRO A CA 1
ATOM 873 C C . PRO A 1 109 ? -5.977 -1.204 -11.156 1.00 94.75 109 PRO A C 1
ATOM 875 O O . PRO A 1 109 ? -7.194 -1.098 -11.214 1.00 94.75 109 PRO A O 1
ATOM 878 N N . GLU A 1 110 ? -5.344 -2.240 -11.719 1.00 93.31 110 GLU A N 1
ATOM 879 C CA . GLU A 1 110 ? -6.035 -3.381 -12.352 1.00 93.31 110 GLU A CA 1
ATOM 880 C C . GLU A 1 110 ? -6.542 -4.417 -11.334 1.00 93.31 110 GLU A C 1
ATOM 882 O O . GLU A 1 110 ? -6.912 -5.525 -11.712 1.00 93.31 110 GLU A O 1
ATOM 887 N N . TYR A 1 111 ? -6.559 -4.077 -10.044 1.00 94.31 111 TYR A N 1
ATOM 888 C CA . TYR A 1 111 ? -7.068 -4.917 -8.961 1.00 94.31 111 TYR A CA 1
ATOM 889 C C . TYR A 1 111 ? -6.257 -6.192 -8.679 1.00 94.31 111 TYR A C 1
ATOM 891 O O . TYR A 1 111 ? -6.759 -7.128 -8.058 1.00 94.31 111 TYR A O 1
ATOM 899 N N . GLN A 1 112 ? -4.988 -6.228 -9.096 1.00 93.69 112 GLN A N 1
ATOM 900 C CA . GLN A 1 112 ? -4.080 -7.327 -8.764 1.00 93.69 112 GLN A CA 1
ATOM 901 C C . GLN A 1 112 ? -3.477 -7.106 -7.375 1.00 93.69 112 GLN A C 1
ATOM 903 O O . GLN A 1 112 ? -3.004 -6.009 -7.076 1.00 93.69 112 GLN A O 1
ATOM 908 N N . ASP A 1 113 ? -3.472 -8.140 -6.532 1.00 92.56 113 ASP A N 1
ATOM 909 C CA . ASP A 1 113 ? -2.911 -8.061 -5.182 1.00 92.56 113 ASP A CA 1
ATOM 910 C C . ASP A 1 113 ? -1.387 -7.873 -5.199 1.00 92.56 113 ASP A C 1
ATOM 912 O O . ASP A 1 113 ? -0.663 -8.552 -5.930 1.00 92.56 113 ASP A O 1
ATOM 916 N N . LEU A 1 114 ? -0.903 -6.954 -4.358 1.00 93.81 114 LEU A N 1
ATOM 917 C CA . LEU A 1 114 ? 0.522 -6.742 -4.098 1.00 93.81 114 LEU A CA 1
ATOM 918 C C . LEU A 1 114 ? 0.911 -7.359 -2.755 1.00 93.81 114 LEU A C 1
ATOM 920 O O . LEU A 1 114 ? 1.792 -8.208 -2.688 1.00 93.81 114 LEU A O 1
ATOM 924 N N . PHE A 1 115 ? 0.249 -6.922 -1.684 1.00 93.12 115 PHE A N 1
ATOM 925 C CA . PHE A 1 115 ? 0.427 -7.435 -0.327 1.00 93.12 115 PHE A CA 1
ATOM 926 C C . PHE A 1 115 ? -0.728 -6.976 0.570 1.00 93.12 115 PHE A C 1
ATOM 928 O O . PHE A 1 115 ? -1.563 -6.154 0.186 1.00 93.12 115 PHE A O 1
ATOM 935 N N . THR A 1 116 ? -0.763 -7.502 1.792 1.00 93.19 116 THR A N 1
ATOM 936 C CA . THR A 1 116 ? -1.743 -7.136 2.817 1.00 93.19 116 THR A CA 1
ATOM 937 C C . THR A 1 116 ? -1.029 -6.575 4.044 1.00 93.19 116 THR A C 1
ATOM 939 O O . THR A 1 116 ? 0.008 -7.095 4.441 1.00 93.19 116 THR A O 1
ATOM 942 N N . LEU A 1 117 ? -1.575 -5.514 4.636 1.00 93.00 117 LEU A N 1
ATOM 943 C CA . LEU A 1 117 ? -1.050 -4.855 5.836 1.00 93.00 117 LEU A CA 1
ATOM 944 C C . LEU A 1 117 ? -2.034 -5.034 7.001 1.00 93.00 117 LEU A C 1
ATOM 946 O O . LEU A 1 117 ? -3.244 -4.925 6.788 1.00 93.00 117 LEU A O 1
ATOM 950 N N . GLN A 1 118 ? -1.556 -5.291 8.221 1.00 91.94 118 GLN A N 1
ATOM 951 C CA . GLN A 1 118 ? -2.446 -5.396 9.383 1.00 91.94 118 GLN A CA 1
ATOM 952 C C . GLN A 1 118 ? -2.899 -4.006 9.851 1.00 91.94 118 GLN A C 1
ATOM 954 O O . GLN A 1 118 ? -2.144 -3.036 9.798 1.00 91.94 118 GLN A O 1
ATOM 959 N N . ASP A 1 119 ? -4.128 -3.905 10.357 1.00 91.31 119 ASP A N 1
ATOM 960 C CA . ASP A 1 119 ? -4.716 -2.650 10.836 1.00 91.31 119 ASP A CA 1
ATOM 961 C C . ASP A 1 119 ? -3.875 -1.983 11.932 1.00 91.31 119 ASP A C 1
ATOM 963 O O . ASP A 1 119 ? -3.658 -2.572 12.990 1.00 91.31 119 ASP A O 1
ATOM 967 N N . GLY A 1 120 ? -3.400 -0.763 11.685 1.00 89.62 120 GLY A N 1
ATOM 968 C CA . GLY A 1 120 ? -2.522 0.008 12.565 1.00 89.62 120 GLY A CA 1
ATOM 969 C C . GLY A 1 120 ? -1.025 -0.125 12.255 1.00 89.62 120 GLY A C 1
ATOM 970 O O . GLY A 1 120 ? -0.216 0.568 12.872 1.00 89.62 120 GLY A O 1
ATOM 971 N N . GLU A 1 121 ? -0.622 -0.990 11.318 1.00 91.75 121 GLU A N 1
ATOM 972 C CA . GLU A 1 121 ? 0.767 -1.052 10.850 1.00 91.75 121 GLU A CA 1
ATOM 973 C C . GLU A 1 121 ? 1.111 0.095 9.896 1.00 91.75 121 GLU A C 1
ATOM 975 O O . GLU A 1 121 ? 0.249 0.762 9.327 1.00 91.75 121 GLU A O 1
ATOM 980 N N . SER A 1 122 ? 2.409 0.333 9.718 1.00 93.75 122 SER A N 1
ATOM 981 C CA . SER A 1 122 ? 2.906 1.445 8.913 1.00 93.75 122 SER A CA 1
ATOM 982 C C . SER A 1 122 ? 3.311 1.026 7.514 1.00 93.75 122 SER A C 1
ATOM 984 O O . SER A 1 122 ? 4.016 0.037 7.313 1.00 93.75 122 SER A O 1
ATOM 986 N N . LEU A 1 123 ? 2.958 1.874 6.557 1.00 94.56 123 LEU A N 1
ATOM 987 C CA . LEU A 1 123 ? 3.431 1.817 5.188 1.00 94.56 123 LEU A CA 1
ATOM 988 C C . LEU A 1 123 ? 4.639 2.745 5.029 1.00 94.56 123 LEU A C 1
ATOM 990 O O . LEU A 1 123 ? 4.584 3.923 5.389 1.00 94.56 123 LEU A O 1
ATOM 994 N N . LYS A 1 124 ? 5.732 2.227 4.472 1.00 94.88 124 LYS A N 1
ATOM 995 C CA . LYS A 1 124 ? 6.892 3.008 4.041 1.00 94.88 124 LYS A CA 1
ATOM 996 C C . LYS A 1 124 ? 6.769 3.295 2.549 1.00 94.88 124 LYS A C 1
ATOM 998 O O . LYS A 1 124 ? 6.898 2.392 1.728 1.00 94.88 124 LYS A O 1
ATOM 1003 N N . MET A 1 125 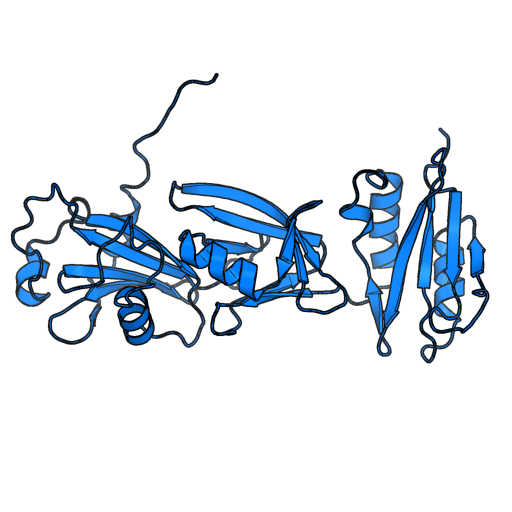? 6.554 4.558 2.209 1.00 95.69 125 MET A N 1
ATOM 1004 C CA . MET A 1 125 ? 6.486 5.069 0.841 1.00 95.69 125 MET A CA 1
ATOM 1005 C C . MET A 1 125 ? 7.842 5.647 0.429 1.00 95.69 125 MET A C 1
ATOM 1007 O O . MET A 1 125 ? 8.503 6.313 1.230 1.00 95.69 125 MET A O 1
ATOM 1011 N N . ARG A 1 126 ? 8.249 5.409 -0.818 1.00 95.06 126 ARG A N 1
ATOM 1012 C CA . ARG A 1 126 ? 9.412 6.016 -1.474 1.00 95.06 126 ARG A CA 1
ATOM 1013 C C . ARG A 1 126 ? 8.937 6.769 -2.713 1.00 95.06 126 ARG A C 1
ATOM 1015 O O . ARG A 1 126 ? 8.291 6.183 -3.581 1.00 95.06 126 ARG A O 1
ATOM 1022 N N . TYR A 1 127 ? 9.272 8.050 -2.775 1.00 95.00 127 TYR A N 1
ATOM 1023 C CA . TYR A 1 127 ? 8.885 8.950 -3.856 1.00 95.00 127 TYR A CA 1
ATOM 1024 C C . TYR A 1 127 ? 9.975 9.033 -4.933 1.00 95.00 127 TYR A C 1
ATOM 1026 O O . TYR A 1 127 ? 11.115 8.602 -4.728 1.00 95.00 127 TYR A O 1
ATOM 1034 N N . MET A 1 128 ? 9.628 9.602 -6.091 1.00 92.88 128 MET A N 1
ATOM 1035 C CA . MET A 1 128 ? 10.531 9.718 -7.245 1.00 92.88 128 MET A CA 1
ATOM 1036 C C . MET A 1 128 ? 11.777 10.576 -6.986 1.00 92.88 128 MET A C 1
ATOM 1038 O O . MET A 1 128 ? 12.818 10.333 -7.595 1.00 92.88 128 MET A O 1
ATOM 1042 N N . ASP A 1 129 ? 11.697 11.539 -6.066 1.00 90.12 129 ASP A N 1
ATOM 1043 C CA . ASP A 1 129 ? 12.830 12.370 -5.634 1.00 90.12 129 ASP A CA 1
ATOM 1044 C C . ASP A 1 129 ? 13.787 11.648 -4.662 1.00 90.12 129 ASP A C 1
ATOM 1046 O O . ASP A 1 129 ? 14.808 12.203 -4.260 1.00 90.12 129 ASP A O 1
ATOM 1050 N N . GLY A 1 130 ? 13.479 10.398 -4.301 1.00 88.75 130 GLY A N 1
ATOM 1051 C CA . GLY A 1 130 ? 14.257 9.581 -3.376 1.00 88.75 130 GLY A CA 1
ATOM 1052 C C . GLY A 1 130 ? 13.892 9.772 -1.905 1.00 88.75 130 GLY A C 1
ATOM 1053 O O . GLY A 1 130 ? 14.379 9.007 -1.068 1.00 88.75 130 GLY A O 1
ATOM 1054 N N . THR A 1 131 ? 13.021 10.727 -1.570 1.00 94.00 131 THR A N 1
ATOM 1055 C CA . THR A 1 131 ? 12.530 10.889 -0.201 1.00 94.00 131 THR A CA 1
ATOM 1056 C C . THR A 1 131 ? 11.654 9.702 0.198 1.00 94.00 131 THR A C 1
ATOM 1058 O O . THR A 1 131 ? 11.044 9.017 -0.631 1.00 94.00 131 THR A O 1
ATOM 1061 N N . THR A 1 132 ? 11.607 9.426 1.501 1.00 94.25 132 THR A N 1
ATOM 1062 C CA . THR A 1 132 ? 10.775 8.356 2.054 1.00 94.25 132 THR A CA 1
ATOM 1063 C C . THR A 1 132 ? 9.902 8.877 3.175 1.00 94.25 132 THR A C 1
ATOM 1065 O O . THR A 1 132 ? 10.368 9.661 4.000 1.00 94.25 132 THR A O 1
ATOM 1068 N N . LYS A 1 133 ? 8.672 8.377 3.258 1.00 95.00 133 LYS A N 1
ATOM 1069 C CA . LYS A 1 133 ? 7.744 8.676 4.346 1.00 95.00 133 LYS A CA 1
ATOM 1070 C C . LYS A 1 133 ? 7.151 7.387 4.882 1.00 95.00 133 LYS A C 1
ATOM 1072 O O . LYS A 1 133 ? 6.618 6.578 4.132 1.00 95.00 133 LYS A O 1
ATOM 1077 N N . THR A 1 134 ? 7.220 7.227 6.192 1.00 95.94 134 THR A N 1
ATOM 1078 C CA . THR A 1 134 ? 6.587 6.122 6.904 1.00 95.94 134 THR A CA 1
ATOM 1079 C C . THR A 1 134 ? 5.323 6.639 7.570 1.00 95.94 134 THR A C 1
ATOM 1081 O O . THR A 1 134 ? 5.348 7.695 8.203 1.00 95.94 134 THR A O 1
ATOM 1084 N N . THR A 1 135 ? 4.191 5.966 7.388 1.00 95.38 135 THR A N 1
ATOM 1085 C CA . THR A 1 135 ? 2.903 6.441 7.908 1.00 95.38 135 THR A CA 1
ATOM 1086 C C . THR A 1 135 ? 2.023 5.262 8.336 1.00 95.38 135 THR A C 1
ATOM 1088 O O . THR A 1 135 ? 1.869 4.331 7.543 1.00 95.38 135 THR A O 1
ATOM 1091 N N . PRO A 1 136 ? 1.451 5.279 9.558 1.00 94.38 136 PRO A N 1
ATOM 1092 C CA . PRO A 1 136 ? 0.523 4.243 10.009 1.00 94.38 136 PRO A CA 1
ATOM 1093 C C . PRO A 1 136 ? -0.731 4.228 9.140 1.00 94.38 136 PRO A C 1
ATOM 1095 O O . PRO A 1 136 ? -1.181 5.281 8.685 1.00 94.38 136 PRO A O 1
ATOM 1098 N N . CYS A 1 137 ? -1.284 3.046 8.910 1.00 95.38 137 CYS A N 1
ATOM 1099 C CA . CYS A 1 137 ? -2.479 2.836 8.112 1.00 95.38 137 CYS A CA 1
ATOM 1100 C C . CYS A 1 137 ? -3.554 2.146 8.953 1.00 95.38 137 CYS A C 1
ATOM 1102 O O . CYS A 1 137 ? -3.256 1.187 9.659 1.00 95.38 137 CYS A O 1
ATOM 1104 N N . PHE A 1 138 ? -4.797 2.611 8.855 1.00 94.56 138 PHE A N 1
ATOM 1105 C CA . PHE A 1 138 ? -5.916 2.092 9.646 1.00 94.56 138 PHE A CA 1
ATOM 1106 C C . PHE A 1 138 ? -7.048 1.645 8.724 1.00 94.56 138 PHE A C 1
ATOM 1108 O O . PHE A 1 138 ? -7.573 2.453 7.959 1.00 94.56 138 PHE A O 1
ATOM 1115 N N . ALA A 1 139 ? -7.403 0.367 8.765 1.00 94.12 139 ALA A N 1
ATOM 1116 C CA . ALA A 1 139 ? -8.407 -0.245 7.907 1.00 94.12 139 ALA A CA 1
ATOM 1117 C C . ALA A 1 139 ? -9.815 0.207 8.299 1.00 94.12 139 ALA A C 1
ATOM 1119 O O . ALA A 1 139 ? -10.159 0.215 9.480 1.00 94.12 139 ALA A O 1
ATOM 1120 N N . CYS A 1 140 ? -10.672 0.502 7.326 1.00 91.19 140 CYS A N 1
ATOM 1121 C CA . CYS A 1 140 ? -12.105 0.660 7.566 1.00 91.19 140 CYS A CA 1
ATOM 1122 C C . CYS A 1 140 ? -12.808 -0.708 7.587 1.00 91.19 140 CYS A C 1
ATOM 1124 O O . CYS A 1 140 ? -12.270 -1.716 7.129 1.00 91.19 140 CYS A O 1
ATOM 1126 N N . SER A 1 141 ? -14.018 -0.757 8.144 1.00 84.44 141 SER A N 1
ATOM 1127 C CA . SER A 1 141 ? -14.808 -1.992 8.258 1.00 84.44 141 SER A CA 1
ATOM 1128 C C . SER A 1 141 ? -15.335 -2.518 6.920 1.00 84.44 141 SER A C 1
ATOM 1130 O O . SER A 1 141 ? -15.657 -3.698 6.823 1.00 84.44 141 SER A O 1
ATOM 1132 N N . ASP A 1 142 ? -15.404 -1.673 5.891 1.00 89.06 142 ASP A N 1
ATOM 1133 C CA . ASP A 1 142 ? -15.895 -2.043 4.559 1.00 89.06 142 ASP A CA 1
ATOM 1134 C C . ASP A 1 142 ? -14.889 -2.835 3.708 1.00 89.06 142 ASP A C 1
ATOM 1136 O O . ASP A 1 142 ? -15.255 -3.343 2.652 1.00 89.06 142 ASP A O 1
ATOM 1140 N N . GLY A 1 143 ? -13.634 -2.954 4.153 1.00 89.31 143 GLY A N 1
ATOM 1141 C CA . GLY A 1 143 ? -12.587 -3.713 3.465 1.00 89.31 143 GLY A CA 1
ATOM 1142 C C . GLY A 1 143 ? -12.001 -3.049 2.212 1.00 89.31 143 GLY A C 1
ATOM 1143 O O . GLY A 1 143 ? -11.113 -3.636 1.591 1.00 89.31 143 GLY A O 1
ATOM 1144 N N . TYR A 1 144 ? -12.440 -1.840 1.851 1.00 94.12 144 TYR A N 1
ATOM 1145 C CA . TYR A 1 144 ? -11.976 -1.121 0.655 1.00 94.12 144 TYR A CA 1
ATOM 1146 C C . TYR A 1 144 ? -11.467 0.288 0.945 1.00 94.12 144 TYR A C 1
ATOM 1148 O O . TYR A 1 144 ? -10.787 0.873 0.097 1.00 94.12 144 TYR A O 1
ATOM 1156 N N . HIS A 1 145 ? -11.749 0.826 2.130 1.00 96.75 145 HIS A N 1
ATOM 1157 C CA . HIS A 1 145 ? -11.202 2.093 2.583 1.00 96.75 145 HIS A CA 1
ATOM 1158 C C . HIS A 1 145 ? -10.182 1.912 3.703 1.00 96.75 145 HIS A C 1
ATOM 1160 O O . HIS A 1 145 ? -10.229 0.973 4.501 1.00 96.75 145 HIS A O 1
ATOM 1166 N N . PHE A 1 146 ? -9.242 2.847 3.770 1.00 97.38 146 PHE A N 1
ATOM 1167 C CA . PHE A 1 146 ? -8.310 2.952 4.879 1.00 97.38 146 PHE A CA 1
ATOM 1168 C C . PHE A 1 146 ? -7.875 4.399 5.089 1.00 97.38 146 PHE A C 1
ATOM 1170 O O . PHE A 1 146 ? -7.879 5.217 4.167 1.00 97.38 146 PHE A O 1
ATOM 1177 N N . TYR A 1 147 ? -7.461 4.713 6.310 1.00 96.88 147 TYR A N 1
ATOM 1178 C CA . TYR A 1 147 ? -6.800 5.968 6.625 1.00 96.88 147 TYR A CA 1
ATOM 1179 C C . TYR A 1 147 ? -5.290 5.817 6.500 1.00 96.88 147 TYR A C 1
ATOM 1181 O O . TYR A 1 147 ? -4.700 4.965 7.157 1.00 96.88 147 TYR A O 1
ATOM 1189 N N . LEU A 1 148 ? -4.658 6.690 5.721 1.00 95.88 148 LEU A N 1
ATOM 1190 C CA . LEU A 1 148 ? -3.223 6.933 5.755 1.00 95.88 148 LEU A CA 1
ATOM 1191 C C . LEU A 1 148 ? -2.941 8.044 6.780 1.00 95.88 148 LEU A C 1
ATOM 1193 O O . LEU A 1 148 ? -3.260 9.219 6.580 1.00 95.88 148 LEU A O 1
ATOM 1197 N N . GLY A 1 149 ? -2.355 7.675 7.913 1.00 93.06 149 GLY A N 1
ATOM 1198 C CA . GLY A 1 149 ? -2.193 8.560 9.060 1.00 93.06 149 GLY A CA 1
ATOM 1199 C C . GLY A 1 149 ? -3.533 8.855 9.739 1.00 93.06 149 GLY A C 1
ATOM 1200 O O . GLY A 1 149 ? -4.451 8.043 9.717 1.00 93.06 149 GLY A O 1
ATOM 1201 N N . ALA A 1 150 ? -3.653 10.025 10.370 1.00 87.69 150 ALA A N 1
ATOM 1202 C CA . ALA A 1 150 ? -4.839 10.351 11.167 1.00 87.69 150 ALA A CA 1
ATOM 1203 C C . ALA A 1 150 ? -6.095 10.651 10.321 1.00 87.69 150 ALA A C 1
ATOM 1205 O O . ALA A 1 150 ? -7.202 10.264 10.702 1.00 87.69 150 ALA A O 1
ATOM 1206 N N . ASN A 1 151 ? -5.920 11.343 9.184 1.00 88.19 151 ASN A N 1
ATOM 1207 C CA . ASN A 1 151 ? -7.008 12.091 8.538 1.00 88.19 151 ASN A CA 1
ATOM 1208 C C . ASN A 1 151 ? -7.193 11.817 7.037 1.00 88.19 151 ASN A C 1
ATOM 1210 O O . ASN A 1 151 ? -8.165 12.305 6.467 1.00 88.19 151 ASN A O 1
ATOM 1214 N N . GLN A 1 152 ? -6.284 11.098 6.368 1.00 94.94 152 GLN A N 1
ATOM 1215 C CA . GLN A 1 152 ? -6.372 10.915 4.914 1.00 94.94 152 GLN A CA 1
ATOM 1216 C C . GLN A 1 152 ? -7.073 9.598 4.588 1.00 94.94 152 GLN A C 1
ATOM 1218 O O . GLN A 1 152 ? -6.441 8.549 4.613 1.00 94.94 152 GLN A O 1
ATOM 1223 N N . LEU A 1 153 ? -8.374 9.657 4.310 1.00 96.69 153 LEU A N 1
ATOM 1224 C CA . LEU A 1 153 ? -9.158 8.499 3.884 1.00 96.69 153 LEU A CA 1
ATOM 1225 C C . LEU A 1 153 ? -8.939 8.226 2.390 1.00 96.69 153 LEU A C 1
ATOM 1227 O O . LEU A 1 153 ? -9.090 9.135 1.575 1.00 96.69 153 LEU A O 1
ATOM 1231 N N . PHE A 1 154 ? -8.632 6.982 2.041 1.00 98.19 154 PHE A N 1
ATOM 1232 C CA . PHE A 1 154 ? -8.492 6.523 0.663 1.00 98.19 154 PHE A CA 1
ATOM 1233 C C . PHE A 1 154 ? -9.328 5.276 0.418 1.00 98.19 154 PHE A C 1
ATOM 1235 O O . PHE A 1 154 ? -9.353 4.376 1.254 1.00 98.19 154 PHE A O 1
ATOM 1242 N N . HIS A 1 155 ? -9.931 5.189 -0.768 1.00 97.94 155 HIS A N 1
ATOM 1243 C CA . HIS A 1 155 ? -10.265 3.897 -1.360 1.00 97.94 155 HIS A CA 1
ATOM 1244 C C . HIS A 1 155 ? -8.979 3.231 -1.882 1.00 97.94 155 HIS A C 1
ATOM 1246 O O . HIS A 1 155 ? -8.115 3.916 -2.439 1.00 97.94 155 HIS A O 1
ATOM 1252 N N . ILE A 1 156 ? -8.841 1.907 -1.758 1.00 97.94 156 ILE A N 1
ATOM 1253 C CA . ILE A 1 156 ? -7.612 1.185 -2.142 1.00 97.94 156 ILE A CA 1
ATOM 1254 C C . ILE A 1 156 ? -7.212 1.402 -3.614 1.00 97.94 156 ILE A C 1
ATOM 1256 O O . ILE A 1 156 ? -6.035 1.627 -3.893 1.00 97.94 156 ILE A O 1
ATOM 1260 N N . CYS A 1 157 ? -8.171 1.442 -4.552 1.00 97.94 157 CYS A N 1
ATOM 1261 C CA . CYS A 1 157 ? -7.884 1.744 -5.965 1.00 97.94 157 CYS A CA 1
ATOM 1262 C C . CYS A 1 157 ? -7.393 3.177 -6.158 1.00 97.94 157 CYS A C 1
ATOM 1264 O O . CYS A 1 157 ? -6.416 3.395 -6.865 1.00 97.94 157 CYS A O 1
ATOM 1266 N N . GLN A 1 158 ? -8.021 4.147 -5.488 1.00 98.19 158 GLN A N 1
ATOM 1267 C CA . GLN A 1 158 ? -7.633 5.552 -5.594 1.00 98.19 158 GLN A CA 1
ATOM 1268 C C . GLN A 1 158 ? -6.192 5.747 -5.106 1.00 98.19 158 GLN A C 1
ATOM 1270 O O . GLN A 1 158 ? -5.399 6.441 -5.741 1.00 98.19 158 GLN A O 1
ATOM 1275 N N . PHE A 1 159 ? -5.828 5.105 -3.991 1.00 98.25 159 PHE A N 1
ATOM 1276 C CA . PHE A 1 159 ? -4.453 5.123 -3.503 1.00 98.25 159 PHE A CA 1
ATOM 1277 C C . PHE A 1 159 ? -3.481 4.506 -4.519 1.00 98.25 159 PHE A C 1
ATOM 1279 O O . PHE A 1 159 ? -2.408 5.064 -4.767 1.00 98.25 159 PHE A O 1
ATOM 1286 N N . ALA A 1 160 ? -3.858 3.384 -5.135 1.00 98.00 160 ALA A N 1
ATOM 1287 C CA . ALA A 1 160 ? -3.048 2.704 -6.138 1.00 98.00 160 ALA A CA 1
ATOM 1288 C C . ALA A 1 160 ? -2.842 3.559 -7.405 1.00 98.00 160 ALA A C 1
ATOM 1290 O O . ALA A 1 160 ? -1.718 3.665 -7.901 1.00 98.00 160 ALA A O 1
ATOM 1291 N N . GLU A 1 161 ? -3.895 4.218 -7.892 1.00 97.62 161 GLU A N 1
ATOM 1292 C CA . GLU A 1 161 ? -3.874 5.110 -9.056 1.00 97.62 161 GLU A CA 1
ATOM 1293 C C . GLU A 1 161 ? -3.002 6.339 -8.812 1.00 97.62 161 GLU A C 1
ATOM 1295 O O . GLU A 1 161 ? -2.108 6.626 -9.607 1.00 97.62 161 GLU A O 1
ATOM 1300 N N . ILE A 1 162 ? -3.200 7.029 -7.683 1.00 96.75 162 ILE A N 1
ATOM 1301 C CA . ILE A 1 162 ? -2.400 8.203 -7.307 1.00 96.75 162 ILE A CA 1
ATOM 1302 C C . ILE A 1 162 ? -0.931 7.815 -7.139 1.00 96.75 162 ILE A C 1
ATOM 1304 O O . ILE A 1 162 ? -0.038 8.540 -7.585 1.00 96.75 162 ILE A O 1
ATOM 1308 N N . SER A 1 163 ? -0.661 6.669 -6.513 1.00 97.19 163 SER A N 1
ATOM 1309 C CA . SER A 1 163 ? 0.709 6.192 -6.328 1.00 97.19 163 SER A CA 1
ATOM 1310 C C . SER A 1 163 ? 1.376 5.894 -7.668 1.00 97.19 163 SER A C 1
ATOM 1312 O O . SER A 1 163 ? 2.491 6.356 -7.902 1.00 97.19 163 SER A O 1
ATOM 1314 N N . ARG A 1 164 ? 0.676 5.211 -8.583 1.00 97.00 164 ARG A N 1
ATOM 1315 C CA . ARG A 1 164 ? 1.161 4.955 -9.944 1.00 97.00 164 ARG A CA 1
ATOM 1316 C C . ARG A 1 164 ? 1.388 6.256 -10.714 1.00 97.00 164 ARG A C 1
ATOM 1318 O O . ARG A 1 164 ? 2.454 6.444 -11.287 1.00 97.00 164 ARG A O 1
ATOM 1325 N N . ALA A 1 165 ? 0.429 7.177 -10.708 1.00 95.50 165 ALA A N 1
ATOM 1326 C CA . ALA A 1 165 ? 0.541 8.442 -11.432 1.00 95.50 165 ALA A CA 1
ATOM 1327 C C . ALA A 1 165 ? 1.793 9.242 -11.022 1.00 95.50 165 ALA A C 1
ATOM 1329 O O . ALA A 1 165 ? 2.407 9.895 -11.866 1.00 95.50 165 ALA A O 1
ATOM 1330 N N . ASN A 1 166 ? 2.195 9.136 -9.751 1.00 95.19 166 ASN A N 1
ATOM 1331 C CA . ASN A 1 166 ? 3.342 9.837 -9.172 1.00 95.19 166 ASN A CA 1
ATOM 1332 C C . ASN A 1 166 ? 4.644 9.018 -9.126 1.00 95.19 166 ASN A C 1
ATOM 1334 O O . ASN A 1 166 ? 5.647 9.514 -8.614 1.00 95.19 166 ASN A O 1
ATOM 1338 N N . GLY A 1 167 ? 4.640 7.764 -9.589 1.00 96.25 167 GLY A N 1
ATOM 1339 C CA . GLY A 1 167 ? 5.783 6.854 -9.460 1.00 96.25 167 GLY A CA 1
ATOM 1340 C C . GLY A 1 167 ? 6.169 6.534 -8.010 1.00 96.25 167 GLY A C 1
ATOM 1341 O O . GLY A 1 167 ? 7.338 6.319 -7.689 1.00 96.25 167 GLY A O 1
ATOM 1342 N N . THR A 1 168 ? 5.193 6.574 -7.102 1.00 96.50 168 THR A N 1
ATOM 1343 C CA . THR A 1 168 ? 5.388 6.234 -5.692 1.00 96.50 168 THR A CA 1
ATOM 1344 C C . THR A 1 168 ? 5.324 4.730 -5.526 1.00 96.50 168 THR A C 1
ATOM 1346 O O . THR A 1 168 ? 4.348 4.091 -5.919 1.00 96.50 168 THR A O 1
ATOM 1349 N N . ILE A 1 169 ? 6.346 4.178 -4.885 1.00 95.62 169 ILE A N 1
ATOM 1350 C CA . ILE A 1 169 ? 6.349 2.780 -4.471 1.00 95.62 169 ILE A CA 1
ATOM 1351 C C . ILE A 1 169 ? 6.250 2.692 -2.959 1.00 95.62 169 ILE A C 1
ATOM 1353 O O . ILE A 1 169 ? 6.640 3.615 -2.239 1.00 95.62 169 ILE A O 1
ATOM 1357 N N . TYR A 1 170 ? 5.725 1.586 -2.463 1.00 94.62 170 TYR A N 1
ATOM 1358 C CA . TYR A 1 170 ? 5.385 1.468 -1.060 1.00 94.62 170 TYR A CA 1
ATOM 1359 C C . TYR A 1 170 ? 5.445 0.019 -0.584 1.00 94.62 170 TYR A C 1
ATOM 1361 O O . TYR A 1 170 ? 5.222 -0.913 -1.348 1.00 94.62 170 TYR A O 1
ATOM 1369 N N . MET A 1 171 ? 5.786 -0.167 0.687 1.00 92.31 171 MET A N 1
ATOM 1370 C CA . MET A 1 171 ? 5.952 -1.483 1.309 1.00 92.31 171 MET A CA 1
ATOM 1371 C C . MET A 1 171 ? 5.616 -1.425 2.802 1.00 92.31 171 MET A C 1
ATOM 1373 O O . MET A 1 171 ? 5.747 -0.350 3.401 1.00 92.31 171 MET A O 1
ATOM 1377 N N . PRO A 1 172 ? 5.232 -2.545 3.437 1.00 92.94 172 PRO A N 1
ATOM 1378 C CA . PRO A 1 172 ? 5.124 -2.607 4.892 1.00 92.94 172 PRO A CA 1
ATOM 1379 C C . PRO A 1 172 ? 6.443 -2.181 5.557 1.00 92.94 172 PRO A C 1
ATOM 1381 O O . PRO A 1 172 ? 7.525 -2.597 5.133 1.00 92.94 172 PRO A O 1
ATOM 1384 N N . GLN A 1 173 ? 6.385 -1.355 6.606 1.00 88.75 173 GLN A N 1
ATOM 1385 C CA . GLN A 1 173 ? 7.582 -0.900 7.332 1.00 88.75 173 GLN A CA 1
ATOM 1386 C C . GLN A 1 173 ? 8.382 -2.080 7.905 1.00 88.75 173 GLN A C 1
ATOM 1388 O O . GLN A 1 173 ? 9.610 -2.033 7.935 1.00 88.75 173 GLN A O 1
ATOM 1393 N N . THR A 1 174 ? 7.681 -3.111 8.370 1.00 75.50 174 THR A N 1
ATOM 1394 C CA . THR A 1 174 ? 8.224 -4.295 9.046 1.00 75.50 174 THR A CA 1
ATOM 1395 C C . THR A 1 174 ? 8.570 -5.440 8.095 1.00 75.50 174 THR A C 1
ATOM 1397 O O . THR A 1 174 ? 8.916 -6.510 8.582 1.00 75.50 174 THR A O 1
ATOM 1400 N N . SER A 1 175 ? 8.507 -5.235 6.770 1.00 61.25 175 SER A N 1
ATOM 1401 C CA . SER A 1 175 ? 8.736 -6.302 5.783 1.00 61.25 175 SER A CA 1
ATOM 1402 C C . SER A 1 175 ? 10.034 -7.064 6.076 1.00 61.25 175 SER A C 1
ATOM 1404 O O . SER A 1 175 ? 11.129 -6.504 5.958 1.00 61.25 175 SER A O 1
ATOM 1406 N N . HIS A 1 176 ? 9.913 -8.349 6.420 1.00 53.47 176 HIS A N 1
ATOM 1407 C CA . HIS A 1 176 ? 11.028 -9.288 6.346 1.00 53.47 176 HIS A CA 1
ATOM 1408 C C . HIS A 1 176 ? 11.461 -9.410 4.875 1.00 53.47 176 HIS A C 1
ATOM 1410 O O . HIS A 1 176 ? 10.656 -9.203 3.967 1.00 53.47 176 HIS A O 1
ATOM 1416 N N . GLU A 1 177 ? 12.733 -9.723 4.613 1.00 45.75 177 GLU A N 1
ATOM 1417 C CA . GLU A 1 177 ? 13.339 -9.668 3.268 1.00 45.75 177 GLU A CA 1
ATOM 1418 C C . GLU A 1 177 ? 12.618 -10.508 2.182 1.00 45.75 177 GLU A C 1
ATOM 1420 O O . GLU A 1 177 ? 12.880 -10.294 1.001 1.00 45.75 177 GLU A O 1
ATOM 1425 N N . GLY A 1 178 ? 11.675 -11.390 2.549 1.00 44.44 178 GLY A N 1
ATOM 1426 C CA . GLY A 1 178 ? 10.867 -12.218 1.640 1.00 44.44 178 GLY A CA 1
ATOM 1427 C C . GLY A 1 178 ? 9.441 -11.735 1.316 1.00 44.44 178 GLY A C 1
ATOM 1428 O O . GLY A 1 178 ? 8.810 -12.334 0.454 1.00 44.44 178 GLY A O 1
ATOM 1429 N N . GLU A 1 179 ? 8.930 -10.672 1.950 1.00 54.88 179 GLU A N 1
ATOM 1430 C CA . GLU A 1 179 ? 7.578 -10.111 1.697 1.00 54.88 179 GLU A CA 1
ATOM 1431 C C . GLU A 1 179 ? 7.628 -8.724 1.037 1.00 54.88 179 GLU A C 1
ATOM 1433 O O . GLU A 1 179 ? 6.691 -7.925 1.108 1.00 54.88 179 GLU A O 1
ATOM 1438 N N . ARG A 1 180 ? 8.757 -8.388 0.408 1.00 65.94 180 ARG A N 1
ATOM 1439 C CA . ARG A 1 180 ? 8.853 -7.145 -0.352 1.00 65.94 180 ARG A CA 1
ATOM 1440 C C . ARG A 1 180 ? 7.940 -7.234 -1.563 1.00 65.94 180 ARG A C 1
ATOM 1442 O O . ARG A 1 180 ? 8.101 -8.121 -2.393 1.00 65.94 180 ARG A O 1
ATOM 1449 N N . ALA A 1 181 ? 7.020 -6.281 -1.658 1.00 77.75 181 ALA A N 1
ATOM 1450 C CA . ALA A 1 181 ? 6.251 -6.059 -2.867 1.00 77.75 181 ALA A CA 1
ATOM 1451 C C . ALA A 1 181 ? 7.202 -5.910 -4.058 1.00 77.75 181 ALA A C 1
ATOM 1453 O O . ALA A 1 181 ? 8.185 -5.163 -3.975 1.00 77.75 181 ALA A O 1
ATOM 1454 N N . ASP A 1 182 ? 6.902 -6.608 -5.148 1.00 93.00 182 ASP A N 1
ATOM 1455 C CA . ASP A 1 182 ? 7.703 -6.505 -6.355 1.00 93.00 182 ASP A CA 1
ATOM 1456 C C . ASP A 1 182 ? 7.583 -5.085 -6.927 1.00 93.00 182 ASP A C 1
ATOM 1458 O O . ASP A 1 182 ? 6.566 -4.394 -6.787 1.00 93.00 182 ASP A O 1
ATOM 1462 N N . THR A 1 183 ? 8.650 -4.615 -7.566 1.00 96.00 183 THR A N 1
ATOM 1463 C CA . THR A 1 183 ? 8.693 -3.272 -8.153 1.00 96.00 183 THR A CA 1
ATOM 1464 C C . THR A 1 183 ? 9.396 -3.285 -9.496 1.00 96.00 183 THR A C 1
ATOM 1466 O O . THR A 1 183 ? 10.077 -4.245 -9.864 1.00 96.00 183 THR A O 1
ATOM 1469 N N . TYR A 1 184 ? 9.239 -2.203 -10.246 1.00 97.38 184 TYR A N 1
ATOM 1470 C CA . TYR A 1 184 ? 10.015 -1.965 -11.447 1.00 97.38 184 TYR A CA 1
ATOM 1471 C C . TYR A 1 184 ? 10.439 -0.503 -11.548 1.00 97.38 184 TYR A C 1
ATOM 1473 O O . TYR A 1 184 ? 9.817 0.401 -10.988 1.00 97.38 184 TYR A O 1
ATOM 1481 N N . GLU A 1 185 ? 11.515 -0.280 -12.284 1.00 97.56 185 GLU A N 1
ATOM 1482 C CA . GLU A 1 185 ? 12.091 1.020 -12.582 1.00 97.56 185 GLU A CA 1
ATOM 1483 C C . GLU A 1 185 ? 12.266 1.132 -14.098 1.00 97.56 185 GLU A C 1
ATOM 1485 O O . GLU A 1 185 ? 12.578 0.147 -14.768 1.00 97.56 185 GLU A O 1
ATOM 1490 N N . ILE A 1 186 ? 12.091 2.332 -14.643 1.00 97.94 186 ILE A N 1
ATOM 1491 C CA . ILE A 1 186 ? 12.362 2.634 -16.050 1.00 97.94 186 ILE A CA 1
ATOM 1492 C C . ILE A 1 186 ? 13.499 3.635 -16.112 1.00 97.94 186 ILE A C 1
ATOM 1494 O O . ILE A 1 186 ? 13.501 4.657 -15.417 1.00 97.94 186 ILE A O 1
ATOM 1498 N N . TYR A 1 187 ? 14.456 3.344 -16.979 1.00 97.25 187 TYR A N 1
ATOM 1499 C CA . TYR A 1 187 ? 15.604 4.175 -17.264 1.00 97.25 187 TYR A CA 1
ATOM 1500 C C . TYR A 1 187 ? 15.599 4.547 -18.738 1.00 97.25 187 TYR A C 1
ATOM 1502 O O . TYR A 1 187 ? 15.512 3.684 -19.604 1.00 97.25 187 TYR A O 1
ATOM 1510 N N . GLN A 1 188 ? 15.717 5.841 -19.010 1.00 96.81 188 GLN A N 1
ATOM 1511 C CA . GLN A 1 188 ? 15.753 6.375 -20.370 1.00 96.81 188 GLN A CA 1
ATOM 1512 C C . GLN A 1 188 ? 17.060 7.123 -20.569 1.00 96.81 188 GLN A C 1
ATOM 1514 O O . GLN A 1 188 ? 17.579 7.731 -19.626 1.00 96.81 188 GLN A O 1
ATOM 1519 N N . LEU A 1 189 ? 17.582 7.131 -21.791 1.00 95.38 189 LEU A N 1
ATOM 1520 C CA . LEU A 1 189 ? 18.752 7.941 -22.114 1.00 95.38 189 LEU A CA 1
ATOM 1521 C C . LEU A 1 189 ? 18.487 9.416 -21.801 1.00 95.38 189 LEU A C 1
ATOM 1523 O O . LEU A 1 189 ? 17.521 10.016 -22.290 1.00 95.38 189 LEU A O 1
ATOM 1527 N N . SER A 1 190 ? 19.375 10.018 -21.009 1.00 90.69 190 SER A N 1
ATOM 1528 C CA . SER A 1 190 ? 19.330 11.434 -20.653 1.00 90.69 190 SER A CA 1
ATOM 1529 C C . SER A 1 190 ? 19.252 12.296 -21.911 1.00 90.69 190 SER A C 1
ATOM 1531 O O . SER A 1 190 ? 19.908 12.005 -22.911 1.00 90.69 190 SER A O 1
ATOM 1533 N N . ARG A 1 191 ? 18.479 13.388 -21.868 1.00 82.31 191 ARG A N 1
ATOM 1534 C CA . ARG A 1 191 ? 18.370 14.329 -23.000 1.00 82.31 191 ARG A CA 1
ATOM 1535 C C . ARG A 1 191 ? 19.715 14.949 -23.388 1.00 82.31 191 ARG A C 1
ATOM 1537 O O . ARG A 1 191 ? 19.873 15.378 -24.520 1.00 82.31 191 ARG A O 1
ATOM 1544 N N . TYR A 1 192 ? 20.662 14.978 -22.453 1.00 81.69 192 TYR A N 1
ATOM 1545 C CA . TYR A 1 192 ? 22.009 15.515 -22.650 1.00 81.69 192 TYR A CA 1
ATOM 1546 C C . TYR A 1 192 ? 23.048 14.439 -22.978 1.00 81.69 192 TYR A C 1
ATOM 1548 O O . TYR A 1 192 ? 24.224 14.759 -23.128 1.00 81.69 192 TYR A O 1
ATOM 1556 N N . SER A 1 193 ? 22.649 13.165 -23.040 1.00 82.81 193 SER A N 1
ATOM 1557 C CA . SER A 1 193 ? 23.577 12.108 -23.423 1.00 82.81 193 SER A CA 1
ATOM 1558 C C . SER A 1 193 ? 23.916 12.236 -24.907 1.00 82.81 193 SER A C 1
ATOM 1560 O O . SER A 1 193 ? 23.023 12.357 -25.745 1.00 82.81 193 SER A O 1
ATOM 1562 N N . ALA A 1 194 ? 25.210 12.159 -25.218 1.00 84.44 194 ALA A N 1
ATOM 1563 C CA . ALA A 1 194 ? 25.727 12.050 -26.580 1.00 84.44 194 ALA A CA 1
ATOM 1564 C C . ALA A 1 194 ? 25.689 10.601 -27.111 1.00 84.44 194 ALA A C 1
ATOM 1566 O O . ALA A 1 194 ? 26.381 10.288 -28.076 1.00 84.44 194 ALA A O 1
ATOM 1567 N N . ALA A 1 195 ? 24.927 9.711 -26.460 1.00 89.94 195 ALA A N 1
ATOM 1568 C CA . ALA A 1 195 ? 24.756 8.324 -26.868 1.00 89.94 195 ALA A CA 1
ATOM 1569 C C . ALA A 1 195 ? 24.223 8.234 -28.307 1.00 89.94 195 ALA A C 1
ATOM 1571 O O . ALA A 1 195 ? 23.074 8.577 -28.588 1.00 89.94 195 ALA A O 1
ATOM 1572 N N . ASP A 1 196 ? 25.063 7.717 -29.200 1.00 91.88 196 ASP A N 1
ATOM 1573 C CA . ASP A 1 196 ? 24.766 7.447 -30.611 1.00 91.88 196 ASP A CA 1
ATOM 1574 C C . ASP A 1 196 ? 23.923 6.175 -30.816 1.00 91.88 196 ASP A C 1
ATOM 1576 O O . ASP A 1 196 ? 23.594 5.822 -31.944 1.00 91.88 196 ASP A O 1
ATOM 1580 N N . TYR A 1 197 ? 23.584 5.479 -29.729 1.00 93.88 197 TYR A N 1
ATOM 1581 C CA . TYR A 1 197 ? 22.785 4.253 -29.701 1.00 93.88 197 TYR A CA 1
ATOM 1582 C C . TYR A 1 197 ? 21.341 4.489 -29.222 1.00 93.88 197 TYR A C 1
ATOM 1584 O O . TYR A 1 197 ? 20.638 3.556 -28.833 1.00 93.88 197 TYR A O 1
ATOM 1592 N N . ARG A 1 198 ? 20.877 5.745 -29.234 1.00 94.19 198 ARG A N 1
ATOM 1593 C CA . ARG A 1 198 ? 19.467 6.066 -28.988 1.00 94.19 198 ARG A CA 1
ATOM 1594 C C . ARG A 1 198 ? 18.601 5.462 -30.094 1.00 94.19 198 ARG A C 1
ATOM 1596 O O . ARG A 1 198 ? 18.879 5.677 -31.268 1.00 94.19 198 ARG A O 1
ATOM 1603 N N . PHE A 1 199 ? 17.541 4.761 -29.699 1.00 94.06 199 PHE A N 1
ATOM 1604 C CA . PHE A 1 199 ? 16.659 4.008 -30.597 1.00 94.06 199 PHE A CA 1
ATOM 1605 C C . PHE A 1 199 ? 17.361 2.898 -31.399 1.00 94.06 199 PHE A C 1
ATOM 1607 O O . PHE A 1 199 ? 16.838 2.471 -32.425 1.00 94.06 199 PHE A O 1
ATOM 1614 N N . ALA A 1 200 ? 18.537 2.445 -30.959 1.00 95.88 200 ALA A N 1
ATOM 1615 C CA . ALA A 1 200 ? 19.212 1.305 -31.566 1.00 95.88 200 ALA A CA 1
ATOM 1616 C C . ALA A 1 200 ? 18.726 -0.020 -30.960 1.00 95.88 200 ALA A C 1
ATOM 1618 O O . ALA A 1 200 ? 18.137 -0.038 -29.881 1.00 95.88 200 ALA A O 1
ATOM 1619 N N . ASP A 1 201 ? 18.995 -1.127 -31.649 1.00 96.75 201 ASP A N 1
ATOM 1620 C CA . ASP A 1 201 ? 18.862 -2.466 -31.079 1.00 96.75 201 ASP A CA 1
ATOM 1621 C C . ASP A 1 201 ? 19.981 -2.761 -30.064 1.00 96.75 201 ASP A C 1
ATOM 1623 O O . ASP A 1 201 ? 21.029 -2.096 -30.023 1.00 96.75 201 ASP A O 1
ATOM 1627 N N . TYR A 1 202 ? 19.778 -3.795 -29.245 1.00 96.88 202 TYR A N 1
ATOM 1628 C CA . TYR A 1 202 ? 20.757 -4.166 -28.225 1.00 96.88 202 TYR A CA 1
ATOM 1629 C C . TYR A 1 202 ? 22.100 -4.600 -28.828 1.00 96.88 202 TYR A C 1
ATOM 1631 O O . TYR A 1 202 ? 23.155 -4.331 -28.250 1.00 96.88 202 TYR A O 1
ATOM 1639 N N . GLY A 1 203 ? 22.090 -5.239 -30.000 1.00 96.19 203 GLY A N 1
ATOM 1640 C CA . GLY A 1 203 ? 23.294 -5.698 -30.689 1.00 96.19 203 GLY A CA 1
ATOM 1641 C C . GLY A 1 203 ? 24.263 -4.558 -30.995 1.00 96.19 203 GLY A C 1
ATOM 1642 O O . GLY A 1 203 ? 25.466 -4.710 -30.775 1.00 96.19 203 GLY A O 1
ATOM 1643 N N . TYR A 1 204 ? 23.738 -3.411 -31.429 1.00 95.81 204 TYR A N 1
ATOM 1644 C CA . TYR A 1 204 ? 24.507 -2.186 -31.647 1.00 95.81 204 TYR A CA 1
ATOM 1645 C C . TYR A 1 204 ? 24.876 -1.465 -30.341 1.00 95.81 204 TYR A C 1
ATOM 1647 O O . TYR A 1 204 ? 25.969 -0.904 -30.220 1.00 95.81 204 TYR A O 1
ATOM 1655 N N . ALA A 1 205 ? 23.970 -1.455 -29.358 1.00 95.94 205 ALA A N 1
ATOM 1656 C CA . ALA A 1 205 ? 24.128 -0.673 -28.134 1.00 95.94 205 ALA A CA 1
ATOM 1657 C C . ALA A 1 205 ? 25.056 -1.321 -27.089 1.00 95.94 205 ALA A C 1
ATOM 1659 O O . ALA A 1 205 ? 25.762 -0.603 -26.376 1.00 95.94 205 ALA A O 1
ATOM 1660 N N . LYS A 1 206 ? 25.081 -2.656 -26.984 1.00 95.19 206 LYS A N 1
ATOM 1661 C CA . LYS A 1 206 ? 25.673 -3.405 -25.855 1.00 95.19 206 LYS A CA 1
ATOM 1662 C C . LYS A 1 206 ? 27.111 -3.013 -25.499 1.00 95.19 206 LYS A C 1
ATOM 1664 O O . LYS A 1 206 ? 27.428 -2.899 -24.320 1.00 95.19 206 LYS A O 1
ATOM 1669 N N . ASP A 1 207 ? 27.953 -2.750 -26.499 1.00 94.56 207 ASP A N 1
ATOM 1670 C CA . ASP A 1 207 ? 29.379 -2.447 -26.307 1.00 94.56 207 ASP A CA 1
ATOM 1671 C C . ASP A 1 207 ? 29.632 -0.947 -26.056 1.00 94.56 207 ASP A C 1
ATOM 1673 O O . ASP A 1 207 ? 30.737 -0.535 -25.699 1.00 94.56 207 ASP A O 1
ATOM 1677 N N . LYS A 1 208 ? 28.601 -0.114 -26.239 1.00 94.50 208 LYS A N 1
ATOM 1678 C CA . LYS A 1 208 ? 28.650 1.352 -26.121 1.00 94.50 208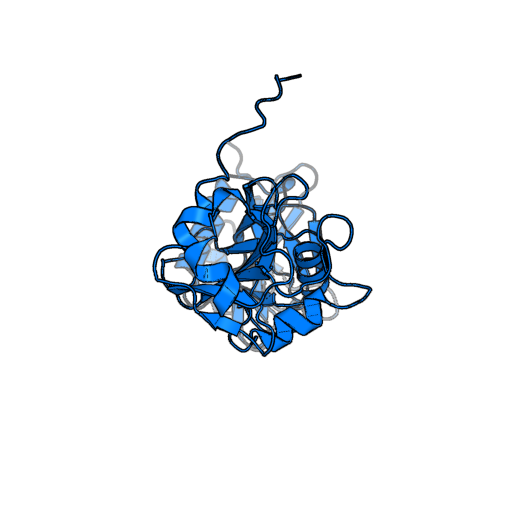 LYS A CA 1
ATOM 1679 C C . LYS A 1 208 ? 27.954 1.873 -24.869 1.00 94.50 208 LYS A C 1
ATOM 1681 O O . LYS A 1 208 ? 28.261 2.975 -24.410 1.00 94.50 208 LYS A O 1
ATOM 1686 N N . MET A 1 209 ? 27.012 1.100 -24.337 1.00 94.62 209 MET A N 1
ATOM 1687 C CA . MET A 1 209 ? 26.152 1.493 -23.230 1.00 94.62 209 MET A CA 1
ATOM 1688 C C . MET A 1 209 ? 26.932 1.819 -21.959 1.00 94.62 209 MET A C 1
ATOM 1690 O O . MET A 1 209 ? 27.724 1.021 -21.459 1.00 94.62 209 MET A O 1
ATOM 1694 N N . LYS A 1 210 ? 26.622 2.975 -21.367 1.00 93.50 210 LYS A N 1
ATOM 1695 C CA . LYS A 1 210 ? 27.136 3.380 -20.056 1.00 93.50 210 LYS A CA 1
ATOM 1696 C C . LYS A 1 210 ? 25.971 3.698 -19.146 1.00 93.50 210 LYS A C 1
ATOM 1698 O O . LYS A 1 210 ? 25.087 4.460 -19.518 1.00 93.50 210 LYS A O 1
ATOM 1703 N N . ALA A 1 211 ? 25.994 3.192 -17.917 1.00 92.94 211 ALA A N 1
ATOM 1704 C CA . ALA A 1 211 ? 24.936 3.479 -16.948 1.00 92.94 211 ALA A CA 1
ATOM 1705 C C . ALA A 1 211 ? 24.744 4.991 -16.695 1.00 92.94 211 ALA A C 1
ATOM 1707 O O . ALA A 1 211 ? 23.627 5.428 -16.443 1.00 92.94 211 ALA A O 1
ATOM 1708 N N . SER A 1 212 ? 25.807 5.796 -16.816 1.00 92.69 212 SER A N 1
ATOM 1709 C CA . SER A 1 212 ? 25.762 7.260 -16.689 1.00 92.69 212 SER A CA 1
ATOM 1710 C C . SER A 1 212 ? 24.997 7.974 -17.808 1.00 92.69 212 SER A C 1
ATOM 1712 O O . SER A 1 212 ? 24.633 9.135 -17.637 1.00 92.69 212 SER A O 1
ATOM 1714 N N . ASP A 1 213 ? 24.769 7.316 -18.948 1.00 94.81 213 ASP A N 1
ATOM 1715 C CA . ASP A 1 213 ? 23.983 7.884 -20.049 1.00 94.81 213 ASP A CA 1
ATOM 1716 C C . ASP A 1 213 ? 22.482 7.874 -19.743 1.00 94.81 213 ASP A C 1
ATOM 1718 O O . ASP A 1 213 ? 21.714 8.631 -20.340 1.00 94.81 213 ASP A O 1
ATOM 1722 N N . TYR A 1 214 ? 22.063 7.044 -18.789 1.00 95.38 214 TYR A N 1
ATOM 1723 C CA . TYR A 1 214 ? 20.674 6.847 -18.417 1.00 95.38 214 TYR A CA 1
ATOM 1724 C C . TYR A 1 214 ? 20.287 7.709 -17.219 1.00 95.38 214 TYR A C 1
ATOM 1726 O O . TYR A 1 214 ? 21.042 7.884 -16.263 1.00 95.38 214 TYR A O 1
ATOM 1734 N N . ARG A 1 215 ? 19.049 8.200 -17.238 1.00 93.81 215 ARG A N 1
ATOM 1735 C CA . ARG A 1 215 ? 18.382 8.783 -16.072 1.00 93.81 215 ARG A CA 1
ATOM 1736 C C . ARG A 1 215 ? 17.290 7.840 -15.586 1.00 93.81 215 ARG A C 1
ATOM 1738 O O . ARG A 1 215 ? 16.639 7.174 -16.387 1.00 93.81 215 ARG A O 1
ATOM 1745 N N . HIS A 1 216 ? 17.046 7.845 -14.282 1.00 94.75 216 HIS A N 1
ATOM 1746 C CA . HIS A 1 216 ? 15.857 7.225 -13.711 1.00 94.75 216 HIS A CA 1
ATOM 1747 C C . HIS A 1 216 ? 14.622 8.028 -14.144 1.00 94.75 216 HIS A C 1
ATOM 1749 O O . HIS A 1 216 ? 14.516 9.214 -13.831 1.00 94.75 216 HIS A O 1
ATOM 1755 N N . ALA A 1 217 ? 13.733 7.402 -14.909 1.00 95.56 217 ALA A N 1
ATOM 1756 C CA . ALA A 1 217 ? 12.551 8.044 -15.470 1.00 95.56 217 ALA A CA 1
ATOM 1757 C C . ALA A 1 217 ? 11.294 7.767 -14.638 1.00 95.56 217 ALA A C 1
ATOM 1759 O O . ALA A 1 217 ? 10.470 8.667 -14.495 1.00 95.56 217 ALA A O 1
ATOM 1760 N N . TYR A 1 218 ? 11.159 6.561 -14.078 1.00 97.00 218 TYR A N 1
ATOM 1761 C CA . TYR A 1 218 ? 9.961 6.148 -13.347 1.00 97.00 218 TYR A CA 1
ATOM 1762 C C . TYR A 1 218 ? 10.226 4.961 -12.408 1.00 97.00 218 TYR A C 1
ATOM 1764 O O . TYR A 1 218 ? 11.084 4.129 -12.695 1.00 97.00 218 TYR A O 1
ATOM 1772 N N . SER A 1 219 ? 9.459 4.863 -11.320 1.00 96.75 219 SER A N 1
ATOM 1773 C CA . SER A 1 219 ? 9.376 3.713 -10.409 1.00 96.75 219 SER A CA 1
ATOM 1774 C C . SER A 1 219 ? 7.914 3.307 -10.226 1.00 96.75 219 SER A C 1
ATOM 1776 O O . SER A 1 219 ? 7.059 4.173 -10.089 1.00 96.75 219 SER A O 1
ATOM 1778 N N . GLY A 1 220 ? 7.607 2.012 -10.173 1.00 96.75 220 GLY A N 1
ATOM 1779 C CA . GLY A 1 220 ? 6.243 1.526 -9.959 1.00 96.75 220 GLY A CA 1
ATOM 1780 C C . GLY A 1 220 ? 6.169 0.208 -9.194 1.00 96.75 220 GLY A C 1
ATOM 1781 O O . GLY A 1 220 ? 7.139 -0.545 -9.126 1.00 96.75 220 GLY A O 1
ATOM 1782 N N . MET A 1 221 ? 4.993 -0.062 -8.623 1.00 97.06 221 MET A N 1
ATOM 1783 C CA . MET A 1 221 ? 4.654 -1.369 -8.054 1.00 97.06 221 MET A CA 1
ATOM 1784 C C . MET A 1 221 ? 4.471 -2.392 -9.178 1.00 97.06 221 MET A C 1
ATOM 1786 O O . MET A 1 221 ? 3.868 -2.066 -10.202 1.00 97.06 221 MET A O 1
ATOM 1790 N N . LEU A 1 222 ? 4.963 -3.613 -8.982 1.00 95.69 222 LEU A N 1
ATOM 1791 C CA . LEU A 1 222 ? 4.851 -4.721 -9.925 1.00 95.69 222 LEU A CA 1
ATOM 1792 C C . LEU A 1 222 ? 3.979 -5.809 -9.293 1.00 95.69 222 LEU A C 1
ATOM 1794 O O . LEU A 1 222 ? 4.301 -6.304 -8.220 1.00 95.69 222 LEU A O 1
ATOM 1798 N N . ALA A 1 223 ? 2.870 -6.176 -9.931 1.00 93.62 223 ALA A N 1
ATOM 1799 C CA . ALA A 1 223 ? 2.117 -7.347 -9.494 1.00 93.62 223 ALA A CA 1
ATOM 1800 C C . ALA A 1 223 ? 2.798 -8.630 -9.980 1.00 93.62 223 ALA A C 1
ATOM 1802 O O . ALA A 1 223 ? 3.496 -8.643 -10.998 1.00 93.62 223 ALA A O 1
ATOM 1803 N N . LYS A 1 224 ? 2.574 -9.725 -9.249 1.00 90.25 224 LYS A N 1
ATOM 1804 C CA . LYS A 1 224 ? 3.233 -11.018 -9.474 1.00 90.25 224 LYS A CA 1
ATOM 1805 C C . LYS A 1 224 ? 3.108 -11.516 -10.918 1.00 90.25 224 LYS A C 1
ATOM 1807 O O . LYS A 1 224 ? 4.081 -12.049 -11.455 1.00 90.25 224 LYS A O 1
ATOM 1812 N N . ASP A 1 225 ? 1.955 -11.304 -11.545 1.00 89.88 225 ASP A N 1
ATOM 1813 C CA . ASP A 1 225 ? 1.653 -11.809 -12.889 1.00 89.88 225 ASP A CA 1
ATOM 1814 C C . ASP A 1 225 ? 1.837 -10.750 -13.989 1.00 89.88 225 ASP A C 1
ATOM 1816 O O . ASP A 1 225 ? 1.611 -11.034 -15.160 1.00 89.88 225 ASP A O 1
ATOM 1820 N N . THR A 1 226 ? 2.303 -9.543 -13.642 1.00 94.12 226 THR A N 1
ATOM 1821 C CA . THR A 1 226 ? 2.616 -8.502 -14.631 1.00 94.12 226 THR A CA 1
ATOM 1822 C C . THR A 1 226 ? 3.860 -8.882 -15.439 1.00 94.12 226 THR A C 1
ATOM 1824 O O . THR A 1 226 ? 4.919 -9.192 -14.876 1.00 94.12 226 THR A O 1
ATOM 1827 N N . THR A 1 227 ? 3.739 -8.832 -16.764 1.00 95.81 227 THR A N 1
ATOM 1828 C CA . THR A 1 227 ? 4.815 -9.123 -17.722 1.00 95.81 227 THR A CA 1
ATOM 1829 C C . THR A 1 227 ? 5.522 -7.850 -18.202 1.00 95.81 227 THR A C 1
ATOM 1831 O O . THR A 1 227 ? 5.057 -6.734 -17.970 1.00 95.81 227 THR A O 1
ATOM 1834 N N . LEU A 1 228 ? 6.662 -7.995 -18.891 1.00 97.88 228 LEU A N 1
ATOM 1835 C CA . LEU A 1 228 ? 7.334 -6.853 -19.526 1.00 97.88 228 LEU A CA 1
ATOM 1836 C C . LEU A 1 228 ? 6.483 -6.242 -20.652 1.00 97.88 228 LEU A C 1
ATOM 1838 O O . LEU A 1 228 ? 6.484 -5.023 -20.809 1.00 97.88 228 LEU A O 1
ATOM 1842 N N . ASP A 1 229 ? 5.712 -7.059 -21.375 1.00 97.50 229 ASP A N 1
ATOM 1843 C CA . ASP A 1 229 ? 4.781 -6.588 -22.404 1.00 97.50 229 ASP A CA 1
ATOM 1844 C C . ASP A 1 229 ? 3.651 -5.741 -21.801 1.00 97.50 229 ASP A C 1
ATOM 1846 O O . ASP A 1 229 ? 3.334 -4.676 -22.329 1.00 97.50 229 ASP A O 1
ATOM 1850 N N . ASP A 1 230 ? 3.103 -6.134 -20.645 1.00 96.69 230 ASP A N 1
ATOM 1851 C CA . ASP A 1 230 ? 2.098 -5.328 -19.934 1.00 96.69 230 ASP A CA 1
ATOM 1852 C C . ASP A 1 230 ? 2.654 -3.955 -19.535 1.00 96.69 230 ASP A C 1
ATOM 1854 O O . ASP A 1 230 ? 1.977 -2.932 -19.682 1.00 96.69 230 ASP A O 1
ATOM 1858 N N . LEU A 1 231 ? 3.904 -3.917 -19.055 1.00 97.38 231 LEU A N 1
ATOM 1859 C CA . LEU A 1 231 ? 4.590 -2.666 -18.734 1.00 97.38 231 LEU A CA 1
ATOM 1860 C C . LEU A 1 231 ? 4.813 -1.821 -19.990 1.00 97.38 231 LEU A C 1
ATOM 1862 O O . LEU A 1 231 ? 4.568 -0.615 -19.964 1.00 97.38 231 LEU A O 1
ATOM 1866 N N . TYR A 1 232 ? 5.242 -2.433 -21.090 1.00 97.44 232 TYR A N 1
ATOM 1867 C CA . TYR A 1 232 ? 5.441 -1.729 -22.351 1.00 97.44 232 TYR A CA 1
ATOM 1868 C C . TYR A 1 232 ? 4.138 -1.127 -22.873 1.00 97.44 232 TYR A C 1
ATOM 1870 O O . TYR A 1 232 ? 4.121 0.044 -23.253 1.00 97.44 232 TYR A O 1
ATOM 1878 N N . LEU A 1 233 ? 3.034 -1.876 -22.823 1.00 96.69 233 LEU A N 1
ATOM 1879 C CA . LEU A 1 233 ? 1.713 -1.371 -23.184 1.00 96.69 233 LEU A CA 1
ATOM 1880 C C . LEU A 1 233 ? 1.292 -0.221 -22.268 1.00 96.69 233 LEU A C 1
ATOM 1882 O O . LEU A 1 233 ? 0.877 0.818 -22.773 1.00 96.69 233 LEU A O 1
ATOM 1886 N N . LEU A 1 234 ? 1.429 -0.364 -20.943 1.00 96.88 234 LEU A N 1
ATOM 1887 C CA . LEU A 1 234 ? 1.094 0.680 -19.965 1.00 96.88 234 LEU A CA 1
ATOM 1888 C C . LEU A 1 234 ? 1.856 1.987 -20.229 1.00 96.88 234 LEU A C 1
ATOM 1890 O O . LEU A 1 234 ? 1.264 3.064 -20.207 1.00 96.88 234 LEU A O 1
ATOM 1894 N N . HIS A 1 235 ? 3.160 1.898 -20.492 1.00 97.38 235 HIS A N 1
ATOM 1895 C CA . HIS A 1 235 ? 4.039 3.058 -20.686 1.00 97.38 235 HIS A CA 1
ATOM 1896 C C . HIS A 1 235 ? 4.048 3.611 -22.114 1.00 97.38 235 HIS A C 1
ATOM 1898 O O . HIS A 1 235 ? 4.783 4.556 -22.401 1.00 97.38 235 HIS A O 1
ATOM 1904 N N . ASN A 1 236 ? 3.206 3.070 -22.994 1.00 96.31 236 ASN A N 1
ATOM 1905 C CA . ASN A 1 236 ? 2.949 3.604 -24.330 1.00 96.31 236 ASN A CA 1
ATOM 1906 C C . ASN A 1 236 ? 1.520 4.136 -24.517 1.00 96.31 236 ASN A C 1
ATOM 1908 O O . ASN A 1 236 ? 1.206 4.634 -25.594 1.00 96.31 236 ASN A O 1
ATOM 1912 N N . ARG A 1 237 ? 0.665 4.091 -23.485 1.00 94.69 237 ARG A N 1
ATOM 1913 C CA . ARG A 1 237 ? -0.667 4.716 -23.534 1.00 94.69 237 ARG A CA 1
ATOM 1914 C C . ARG A 1 237 ? -0.574 6.245 -23.538 1.00 94.69 237 ARG A C 1
ATOM 1916 O O . ARG A 1 237 ? 0.392 6.832 -23.034 1.00 94.69 237 ARG A O 1
ATOM 1923 N N . ASP A 1 238 ? -1.624 6.889 -24.041 1.00 90.88 238 ASP A N 1
ATOM 1924 C CA . ASP A 1 238 ? -1.773 8.348 -23.983 1.00 90.88 238 ASP A CA 1
ATOM 1925 C C . ASP A 1 238 ? -1.879 8.848 -22.533 1.00 90.88 238 ASP A C 1
ATOM 1927 O O . ASP A 1 238 ? -1.314 9.884 -22.184 1.00 90.88 238 ASP A O 1
ATOM 1931 N N . ASP A 1 239 ? -2.528 8.067 -21.666 1.00 90.25 239 ASP A N 1
ATOM 1932 C CA . ASP A 1 239 ? -2.723 8.320 -20.235 1.00 90.25 239 ASP A CA 1
ATOM 1933 C C . ASP A 1 239 ? -1.673 7.634 -19.342 1.00 90.25 239 ASP A C 1
ATOM 1935 O O . ASP A 1 239 ? -1.884 7.456 -18.139 1.00 90.25 239 ASP A O 1
ATOM 1939 N N . ARG A 1 240 ? -0.523 7.246 -19.914 1.00 93.75 240 ARG A N 1
ATOM 1940 C CA . ARG A 1 240 ? 0.552 6.566 -19.177 1.00 93.75 240 ARG A CA 1
ATOM 1941 C C . ARG A 1 240 ? 0.965 7.341 -17.915 1.00 93.75 240 ARG A C 1
ATOM 1943 O O . ARG A 1 240 ? 0.963 8.581 -17.903 1.00 93.75 240 ARG A O 1
ATOM 1950 N N . PRO A 1 241 ? 1.408 6.643 -16.857 1.00 93.94 241 PRO A N 1
ATOM 1951 C CA . PRO A 1 241 ? 1.866 7.320 -15.656 1.00 93.94 241 PRO A CA 1
ATOM 1952 C C . PRO A 1 241 ? 3.068 8.216 -15.945 1.00 93.94 241 PRO A C 1
ATOM 1954 O O . PRO A 1 241 ? 3.918 7.910 -16.780 1.00 93.94 241 PRO A O 1
ATOM 1957 N N . PHE A 1 242 ? 3.143 9.342 -15.234 1.00 91.19 242 PHE A N 1
ATOM 1958 C CA . PHE A 1 242 ? 4.291 10.246 -15.298 1.00 91.19 242 PHE A CA 1
ATOM 1959 C C . PHE A 1 242 ? 4.591 10.824 -16.702 1.00 91.19 242 PHE A C 1
ATOM 1961 O O . PHE A 1 242 ? 5.705 11.286 -16.958 1.00 91.19 242 PHE A O 1
ATOM 1968 N N . ALA A 1 243 ? 3.595 10.870 -17.603 1.00 87.94 243 ALA A N 1
ATOM 1969 C CA . ALA A 1 243 ? 3.742 11.254 -19.016 1.00 87.94 243 ALA A CA 1
ATOM 1970 C C . ALA A 1 243 ? 4.440 12.607 -19.270 1.00 87.94 243 ALA A C 1
ATOM 1972 O O . ALA A 1 243 ? 5.061 12.796 -20.314 1.00 87.94 243 ALA A O 1
ATOM 1973 N N . HIS A 1 244 ? 4.365 13.545 -18.321 1.00 87.38 244 HIS A N 1
ATOM 1974 C CA . HIS A 1 244 ? 5.005 14.862 -18.423 1.00 87.38 244 HIS A CA 1
ATOM 1975 C C . HIS A 1 244 ? 6.507 14.836 -18.083 1.00 87.38 244 HIS A C 1
ATOM 1977 O O . HIS A 1 244 ? 7.242 15.756 -18.438 1.00 87.38 244 HIS A O 1
ATOM 1983 N N . GLN A 1 245 ? 6.975 13.796 -17.389 1.00 87.81 245 GLN A N 1
ATOM 1984 C CA . GLN A 1 245 ? 8.346 13.669 -16.883 1.00 87.81 245 GLN A CA 1
ATOM 1985 C C . GLN A 1 245 ? 9.133 12.523 -17.554 1.00 87.81 245 GLN A C 1
ATOM 1987 O O . GLN A 1 245 ? 10.374 12.510 -17.523 1.00 87.81 245 GLN A O 1
ATOM 1992 N N . MET A 1 246 ? 8.440 11.599 -18.227 1.00 90.25 246 MET A N 1
ATOM 1993 C CA . MET A 1 246 ? 9.029 10.546 -19.058 1.00 90.25 246 MET A CA 1
ATOM 1994 C C . MET A 1 246 ? 8.427 10.492 -20.467 1.00 90.25 246 MET A C 1
ATOM 1996 O O . MET A 1 246 ? 7.262 10.827 -20.691 1.00 90.25 246 MET A O 1
ATOM 2000 N N . THR A 1 247 ? 9.232 10.059 -21.435 1.00 92.31 247 THR A N 1
ATOM 2001 C CA . THR A 1 247 ? 8.742 9.757 -22.787 1.00 92.31 247 THR A CA 1
ATOM 2002 C C . THR A 1 247 ? 8.104 8.375 -22.814 1.00 92.31 247 THR A C 1
ATOM 2004 O O . THR A 1 247 ? 8.370 7.567 -21.922 1.00 92.31 247 THR A O 1
ATOM 2007 N N . SER A 1 248 ? 7.274 8.103 -23.823 1.00 95.38 248 SER A N 1
ATOM 2008 C CA . SER A 1 248 ? 6.797 6.743 -24.089 1.00 95.38 248 SER A CA 1
ATOM 2009 C C . SER A 1 248 ? 7.977 5.776 -24.215 1.00 95.38 248 SER A C 1
ATOM 2011 O O . SER A 1 248 ? 9.072 6.183 -24.617 1.00 95.38 248 SER A O 1
ATOM 2013 N N . MET A 1 249 ? 7.763 4.525 -23.823 1.00 95.56 249 MET A N 1
ATOM 2014 C CA . MET A 1 249 ? 8.823 3.523 -23.788 1.00 95.56 249 MET A CA 1
ATOM 2015 C C . MET A 1 249 ? 9.210 3.074 -25.201 1.00 95.56 249 MET A C 1
ATOM 2017 O O . MET A 1 249 ? 8.350 2.676 -25.983 1.00 95.56 249 MET A O 1
ATOM 2021 N N . SER A 1 250 ? 10.503 3.094 -25.528 1.00 95.06 250 SER A N 1
ATOM 2022 C CA . SER A 1 250 ? 10.984 2.712 -26.864 1.00 95.06 250 SER A CA 1
ATOM 2023 C C . SER A 1 250 ? 12.324 1.977 -26.832 1.00 95.06 250 SER A C 1
ATOM 2025 O O . SER A 1 250 ? 12.934 1.853 -25.772 1.00 95.06 250 SER A O 1
ATOM 2027 N N . MET A 1 251 ? 12.802 1.545 -28.006 1.00 96.44 251 MET A N 1
ATOM 2028 C CA . MET A 1 251 ? 14.162 1.028 -28.174 1.00 96.44 251 MET A CA 1
ATOM 2029 C C . MET A 1 251 ? 15.185 1.920 -27.469 1.00 96.44 251 MET A C 1
ATOM 2031 O O . MET A 1 251 ? 15.075 3.148 -27.521 1.00 96.44 251 MET A O 1
ATOM 2035 N N . SER A 1 252 ? 16.195 1.314 -26.849 1.00 96.06 252 SER A N 1
ATOM 2036 C CA . SER A 1 252 ? 17.191 1.960 -25.978 1.00 96.06 252 SER A CA 1
ATOM 2037 C C . SER A 1 252 ? 16.752 2.347 -24.573 1.00 96.06 252 SER A C 1
ATOM 2039 O O . SER A 1 252 ? 17.601 2.791 -23.806 1.00 96.06 252 SER A O 1
ATOM 2041 N N . ASP A 1 253 ? 15.494 2.139 -24.188 1.00 97.62 253 ASP A N 1
ATOM 2042 C CA . ASP A 1 253 ? 15.099 2.231 -22.783 1.00 97.62 253 ASP A CA 1
ATOM 2043 C C . ASP A 1 253 ? 15.447 0.938 -22.028 1.00 97.62 253 ASP A C 1
ATOM 2045 O O . ASP A 1 253 ? 15.631 -0.131 -22.613 1.00 97.62 253 ASP A O 1
ATOM 2049 N N . ILE A 1 254 ? 15.548 1.033 -20.702 1.00 98.19 254 ILE A N 1
ATOM 2050 C CA . ILE A 1 254 ? 15.818 -0.108 -19.824 1.00 98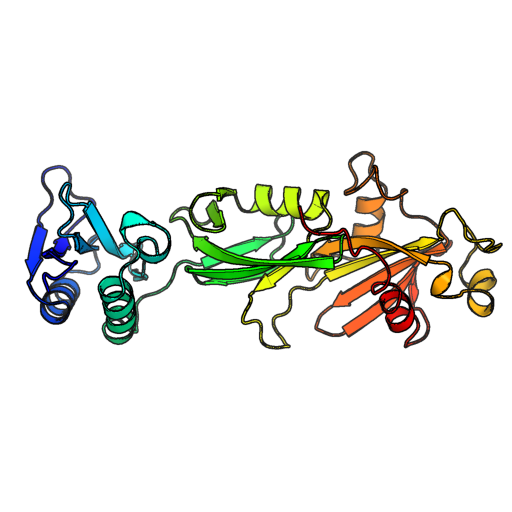.19 254 ILE A CA 1
ATOM 2051 C C . ILE A 1 254 ? 14.719 -0.214 -18.773 1.00 98.19 254 ILE A C 1
ATOM 2053 O O . ILE A 1 254 ? 14.429 0.752 -18.066 1.00 98.19 254 ILE A O 1
ATOM 2057 N N . ILE A 1 255 ? 14.173 -1.415 -18.612 1.00 98.19 255 ILE A N 1
ATOM 2058 C CA . ILE A 1 255 ? 13.310 -1.785 -17.492 1.00 98.19 255 ILE A CA 1
ATOM 2059 C C . ILE A 1 255 ? 14.155 -2.558 -16.486 1.00 98.19 255 ILE A C 1
ATOM 2061 O O . ILE A 1 255 ? 14.839 -3.509 -16.846 1.00 98.19 255 ILE A O 1
ATOM 2065 N N . VAL A 1 256 ? 14.103 -2.187 -15.213 1.00 97.75 256 VAL A N 1
ATOM 2066 C CA . VAL A 1 256 ? 14.696 -2.974 -14.128 1.00 97.75 256 VAL A CA 1
ATOM 2067 C C . VAL A 1 256 ? 13.577 -3.473 -13.235 1.00 97.75 256 VAL A C 1
ATOM 2069 O O . VAL A 1 256 ? 12.863 -2.663 -12.663 1.00 97.75 256 VAL A O 1
ATOM 2072 N N . THR A 1 257 ? 13.427 -4.784 -13.083 1.00 96.56 257 THR A N 1
ATOM 2073 C CA . THR A 1 257 ? 12.452 -5.380 -12.159 1.00 96.56 257 THR A CA 1
ATOM 2074 C C . THR A 1 257 ? 13.153 -5.847 -10.893 1.00 96.56 257 THR A C 1
ATOM 2076 O O . THR A 1 257 ? 14.215 -6.460 -10.983 1.00 96.56 257 THR A O 1
ATOM 2079 N N . GLU A 1 258 ? 12.548 -5.627 -9.733 1.00 93.50 258 GLU A N 1
ATOM 2080 C CA . GLU A 1 258 ? 12.867 -6.316 -8.482 1.00 93.50 258 GLU A CA 1
ATOM 2081 C C . GLU A 1 258 ? 11.693 -7.252 -8.183 1.00 93.50 258 GLU A C 1
ATOM 2083 O O . GLU A 1 258 ? 10.649 -6.798 -7.722 1.00 93.50 258 GLU A O 1
ATOM 2088 N N . LYS A 1 259 ? 11.848 -8.532 -8.544 1.00 91.19 259 LYS A N 1
ATOM 2089 C CA . LYS A 1 259 ? 10.807 -9.565 -8.461 1.00 91.19 259 LYS A CA 1
ATOM 2090 C C . LYS A 1 259 ? 11.288 -10.724 -7.597 1.00 91.19 259 LYS A C 1
ATOM 2092 O O . LYS A 1 259 ? 12.343 -11.289 -7.886 1.00 91.19 259 LYS A O 1
ATOM 2097 N N . ALA A 1 260 ? 10.551 -11.073 -6.544 1.00 86.75 260 ALA A N 1
ATOM 2098 C CA . ALA A 1 260 ? 10.929 -12.095 -5.565 1.00 86.75 260 ALA A CA 1
ATOM 2099 C C . ALA A 1 260 ? 12.372 -11.911 -5.039 1.00 86.75 260 ALA A C 1
ATOM 2101 O O . ALA A 1 260 ? 13.160 -12.854 -4.971 1.00 86.75 260 ALA A O 1
ATOM 2102 N N . GLY A 1 261 ? 12.754 -10.660 -4.756 1.00 85.62 261 GLY A N 1
ATOM 2103 C CA . GLY A 1 261 ? 14.101 -10.288 -4.300 1.00 85.62 261 GLY A CA 1
ATOM 2104 C C . GLY A 1 261 ? 15.201 -10.342 -5.372 1.00 85.62 261 GLY A C 1
ATOM 2105 O O . GLY A 1 261 ? 16.337 -9.949 -5.104 1.00 85.62 261 GLY A O 1
ATOM 2106 N N . LYS A 1 262 ? 14.896 -10.783 -6.600 1.00 90.19 262 LYS A N 1
ATOM 2107 C CA . LYS A 1 262 ? 15.835 -10.774 -7.727 1.00 90.19 262 LYS A CA 1
ATOM 2108 C C . LYS A 1 262 ? 15.699 -9.474 -8.512 1.00 90.19 262 LYS A C 1
ATOM 2110 O O . LYS A 1 262 ? 14.628 -9.156 -9.026 1.00 90.19 262 LYS A O 1
ATOM 2115 N N . ARG A 1 263 ? 16.812 -8.749 -8.653 1.00 93.56 263 ARG A N 1
ATOM 2116 C CA . ARG A 1 263 ? 16.901 -7.560 -9.506 1.00 93.56 263 ARG A CA 1
ATOM 2117 C C . ARG A 1 263 ? 17.450 -7.927 -10.884 1.00 93.56 263 ARG A C 1
ATOM 2119 O O . ARG A 1 263 ? 18.550 -8.469 -10.971 1.00 93.56 263 ARG A O 1
ATOM 2126 N N . THR A 1 264 ? 16.713 -7.608 -11.942 1.00 96.38 264 THR A N 1
ATOM 2127 C CA . THR A 1 264 ? 17.078 -7.936 -13.330 1.00 96.38 264 THR A CA 1
ATOM 2128 C C . THR A 1 264 ? 16.795 -6.751 -14.241 1.00 96.38 264 THR A C 1
ATOM 2130 O O . THR A 1 264 ? 15.753 -6.115 -14.110 1.00 96.38 264 THR A O 1
ATOM 2133 N N . GLY A 1 265 ? 17.744 -6.426 -15.120 1.00 97.62 265 GLY A N 1
ATOM 2134 C CA . GLY A 1 265 ? 17.605 -5.366 -16.114 1.00 97.62 265 GLY A CA 1
ATOM 2135 C C . GLY A 1 265 ? 17.301 -5.936 -17.495 1.00 97.62 265 GLY A C 1
ATOM 2136 O O . GLY A 1 265 ? 17.893 -6.936 -17.887 1.00 97.62 265 GLY A O 1
ATOM 2137 N N . TYR A 1 266 ? 16.427 -5.270 -18.235 1.00 98.25 266 TYR A N 1
ATOM 2138 C CA . TYR A 1 266 ? 15.996 -5.640 -19.575 1.00 98.25 266 TYR A CA 1
ATOM 2139 C C . TYR A 1 266 ? 16.086 -4.424 -20.485 1.00 98.25 266 TYR A C 1
ATOM 2141 O O . TYR A 1 266 ? 15.539 -3.366 -20.175 1.00 98.25 266 TYR A O 1
ATOM 2149 N N . TYR A 1 267 ? 16.781 -4.577 -21.599 1.00 98.31 267 TYR A N 1
ATOM 2150 C CA . TYR A 1 267 ? 16.813 -3.608 -22.679 1.00 98.31 267 TYR A CA 1
ATOM 2151 C C . TYR A 1 267 ? 15.554 -3.750 -23.531 1.00 98.31 267 TYR A C 1
ATOM 2153 O O . TYR A 1 267 ? 15.205 -4.867 -23.914 1.00 98.31 267 TYR A O 1
ATOM 2161 N N . VAL A 1 268 ? 14.891 -2.638 -23.839 1.00 98.00 268 VAL A N 1
ATOM 2162 C CA . VAL A 1 268 ? 13.804 -2.607 -24.823 1.00 98.00 268 VAL A CA 1
ATOM 2163 C C . VAL A 1 268 ? 14.437 -2.675 -26.207 1.00 98.00 268 VAL A C 1
ATOM 2165 O O . VAL A 1 268 ? 15.135 -1.745 -26.614 1.00 98.00 268 VAL A O 1
ATOM 2168 N N . ASP A 1 269 ? 14.239 -3.788 -26.904 1.00 96.62 269 ASP A N 1
ATOM 2169 C CA . ASP A 1 269 ? 14.901 -4.082 -28.174 1.00 96.62 269 ASP A CA 1
ATOM 2170 C C . ASP A 1 269 ? 13.957 -3.853 -29.366 1.00 96.62 269 ASP A C 1
ATOM 2172 O O . ASP A 1 269 ? 12.781 -3.523 -29.206 1.00 96.62 269 ASP A O 1
ATOM 2176 N N . SER A 1 270 ? 14.473 -4.038 -30.580 1.00 90.62 270 SER A N 1
ATOM 2177 C CA . SER A 1 270 ? 13.683 -4.026 -31.820 1.00 90.62 270 SER A CA 1
ATOM 2178 C C . SER A 1 270 ? 12.530 -5.036 -31.796 1.00 90.62 270 SER A C 1
ATOM 2180 O O . SER A 1 270 ? 11.460 -4.766 -32.341 1.00 90.62 270 SER A O 1
ATOM 2182 N N . PHE A 1 271 ? 12.732 -6.169 -31.119 1.00 88.56 271 PHE A N 1
ATOM 2183 C CA . PHE A 1 271 ? 11.713 -7.173 -30.846 1.00 88.56 271 PHE A CA 1
ATOM 2184 C C . PHE A 1 271 ? 11.797 -7.617 -29.386 1.00 88.56 271 PHE A C 1
ATOM 2186 O O . PHE A 1 271 ? 12.756 -8.273 -28.981 1.00 88.56 271 PHE A O 1
ATOM 2193 N N . GLY A 1 272 ? 10.768 -7.289 -28.604 1.00 95.38 272 GLY A N 1
ATOM 2194 C CA . GLY A 1 272 ? 10.667 -7.688 -27.202 1.00 95.38 272 GLY A CA 1
ATOM 2195 C C . GLY A 1 272 ? 11.764 -7.078 -26.327 1.00 95.38 272 GLY A C 1
ATOM 2196 O O . GLY A 1 272 ? 12.052 -5.882 -26.400 1.00 95.38 272 GLY A O 1
ATOM 2197 N N . PHE A 1 273 ? 12.352 -7.911 -25.467 1.00 98.00 273 PHE A N 1
ATOM 2198 C CA . PHE A 1 273 ? 13.294 -7.473 -24.444 1.00 98.00 273 PHE A CA 1
ATOM 2199 C C . PHE A 1 273 ? 14.516 -8.377 -24.386 1.00 98.00 273 PHE A C 1
ATOM 2201 O O . PHE A 1 273 ? 14.390 -9.603 -24.376 1.00 98.00 273 PHE A O 1
ATOM 2208 N N . THR A 1 274 ? 15.687 -7.763 -24.247 1.00 97.88 274 THR A N 1
ATOM 2209 C CA . THR A 1 274 ? 16.953 -8.478 -24.074 1.00 97.88 274 THR A CA 1
ATOM 2210 C C . THR A 1 274 ? 17.460 -8.295 -22.645 1.00 97.88 274 THR A C 1
ATOM 2212 O O . THR A 1 274 ? 17.644 -7.167 -22.186 1.00 97.88 274 THR A O 1
ATOM 2215 N N . GLU A 1 275 ? 17.678 -9.392 -21.911 1.00 97.56 275 GLU A N 1
ATOM 2216 C CA . GLU A 1 275 ? 18.233 -9.333 -20.550 1.00 97.56 275 GLU A CA 1
ATOM 2217 C C . GLU A 1 275 ? 19.653 -8.747 -20.575 1.00 97.56 275 GLU A C 1
ATOM 2219 O O . GLU A 1 275 ? 20.501 -9.128 -21.384 1.00 97.56 275 GLU A O 1
ATOM 2224 N N . LEU A 1 276 ? 19.911 -7.795 -19.680 1.00 96.44 276 LEU A N 1
ATOM 2225 C CA . LEU A 1 276 ? 21.201 -7.129 -19.570 1.00 96.44 276 LEU A CA 1
ATOM 2226 C C . LEU A 1 276 ? 22.225 -7.997 -18.822 1.00 96.44 276 LEU A C 1
ATOM 2228 O O . LEU A 1 276 ? 21.858 -8.778 -17.941 1.00 96.44 276 LEU A O 1
ATOM 2232 N N . PRO A 1 277 ? 23.534 -7.807 -19.082 1.00 93.19 277 PRO A N 1
ATOM 2233 C CA . PRO A 1 277 ? 24.585 -8.488 -18.345 1.00 93.19 277 PRO A CA 1
ATOM 2234 C C . PRO A 1 277 ? 24.468 -8.214 -16.847 1.00 93.19 277 PRO A C 1
ATOM 2236 O O . PRO A 1 277 ? 24.260 -7.073 -16.417 1.00 93.19 277 PRO A O 1
ATOM 2239 N N . THR A 1 278 ? 24.651 -9.265 -16.049 1.00 89.31 278 THR A N 1
ATOM 2240 C CA . THR A 1 278 ? 24.512 -9.195 -14.594 1.00 89.31 278 THR A CA 1
ATOM 2241 C C . THR A 1 278 ? 25.363 -8.071 -14.004 1.00 89.31 278 THR A C 1
ATOM 2243 O O . THR A 1 278 ? 26.583 -8.040 -14.154 1.00 89.31 278 THR A O 1
ATOM 2246 N N . GLY A 1 279 ? 24.725 -7.166 -13.264 1.00 88.81 279 GLY A N 1
ATOM 2247 C CA . GLY A 1 279 ? 25.378 -6.059 -12.577 1.00 88.81 279 GLY A CA 1
ATOM 2248 C C . GLY A 1 279 ? 25.272 -4.717 -13.291 1.00 88.81 279 GLY A C 1
ATOM 2249 O O . GLY A 1 279 ? 25.566 -3.704 -12.650 1.00 88.81 279 GLY A O 1
ATOM 2250 N N . PHE A 1 280 ? 24.817 -4.657 -14.548 1.00 92.56 280 PHE A N 1
ATOM 2251 C CA . PHE A 1 280 ? 24.522 -3.376 -15.201 1.00 92.56 280 PHE A CA 1
ATOM 2252 C C . PHE A 1 280 ? 23.398 -2.627 -14.463 1.00 92.56 280 PHE A C 1
ATOM 2254 O O . PHE A 1 280 ? 23.509 -1.431 -14.191 1.00 92.56 280 PHE A O 1
ATOM 2261 N N . GLU A 1 281 ? 22.368 -3.343 -14.005 1.00 90.56 281 GLU A N 1
ATOM 2262 C CA . GLU A 1 281 ? 21.241 -2.798 -13.240 1.00 90.56 281 GLU A CA 1
ATOM 2263 C C . GLU A 1 281 ? 21.677 -2.127 -11.925 1.00 90.56 281 GLU A C 1
ATOM 2265 O O . GLU A 1 281 ? 21.120 -1.109 -11.505 1.00 90.56 281 GLU A O 1
ATOM 2270 N N . ARG A 1 282 ? 22.741 -2.640 -11.292 1.00 88.62 282 ARG A N 1
ATOM 2271 C CA . ARG A 1 282 ? 23.319 -2.049 -10.073 1.00 88.62 282 ARG A CA 1
ATOM 2272 C C . ARG A 1 282 ? 24.042 -0.734 -10.345 1.00 88.62 282 ARG A C 1
ATOM 2274 O O . ARG A 1 282 ? 24.100 0.118 -9.455 1.00 88.62 282 ARG A O 1
ATOM 2281 N N . GLN A 1 283 ? 24.586 -0.550 -11.545 1.00 91.44 283 GLN A N 1
ATOM 2282 C CA . GLN A 1 283 ? 25.271 0.684 -11.932 1.00 91.44 283 GLN A CA 1
ATOM 2283 C C . GLN A 1 283 ? 24.272 1.827 -12.155 1.00 91.44 283 GLN A C 1
ATOM 2285 O O . GLN A 1 283 ? 24.533 2.944 -11.714 1.00 91.44 283 GLN A O 1
ATOM 2290 N N . LEU A 1 284 ? 23.093 1.530 -12.715 1.00 88.38 284 LEU A N 1
ATOM 2291 C CA . LEU A 1 284 ? 22.010 2.501 -12.937 1.00 88.38 284 LEU A CA 1
ATOM 2292 C C . LEU A 1 284 ? 21.518 3.170 -11.638 1.00 88.38 284 LEU A C 1
ATOM 2294 O O . LEU A 1 284 ? 21.172 4.350 -11.621 1.00 88.38 284 LEU A O 1
ATOM 2298 N N . SER A 1 285 ? 21.523 2.446 -10.514 1.00 72.75 285 SER A N 1
ATOM 2299 C CA . SER A 1 285 ? 21.094 2.970 -9.205 1.00 72.75 285 SER A CA 1
ATOM 2300 C C . SER A 1 285 ? 22.113 3.877 -8.501 1.00 72.75 285 SER A C 1
ATOM 2302 O O . SER A 1 285 ? 21.718 4.669 -7.647 1.00 72.75 285 SER A O 1
ATOM 2304 N N . LYS A 1 286 ? 23.410 3.791 -8.834 1.00 61.12 286 LYS A N 1
ATOM 2305 C CA . LYS A 1 286 ? 24.476 4.540 -8.134 1.00 61.12 286 LYS A CA 1
ATOM 2306 C C . LYS A 1 286 ? 24.481 6.043 -8.450 1.00 61.12 286 LYS A C 1
ATOM 2308 O O . LYS A 1 286 ? 25.040 6.815 -7.681 1.00 61.12 286 LYS A O 1
ATOM 2313 N N . GLY A 1 287 ? 23.819 6.470 -9.528 1.00 51.09 287 GLY A N 1
ATOM 2314 C CA . GLY A 1 287 ? 23.678 7.885 -9.897 1.00 51.09 287 GLY A CA 1
ATOM 2315 C C . GLY A 1 287 ? 22.673 8.689 -9.057 1.00 51.09 287 GLY A C 1
ATOM 2316 O O . GLY A 1 287 ? 22.547 9.891 -9.270 1.00 51.09 287 GLY A O 1
ATOM 2317 N N . ARG A 1 288 ? 21.951 8.062 -8.110 1.00 52.50 288 ARG A N 1
ATOM 2318 C CA . ARG A 1 288 ? 20.882 8.707 -7.317 1.00 52.50 288 ARG A CA 1
ATOM 2319 C C . ARG A 1 288 ? 21.379 9.720 -6.267 1.00 52.50 288 ARG A C 1
ATOM 2321 O O . ARG A 1 288 ? 20.601 10.569 -5.851 1.00 52.50 288 ARG A O 1
ATOM 2328 N N . THR A 1 289 ? 22.643 9.670 -5.835 1.00 38.44 289 THR A N 1
ATOM 2329 C CA . THR A 1 289 ? 23.108 10.366 -4.610 1.00 38.44 289 THR A CA 1
ATOM 2330 C C . THR A 1 289 ? 23.691 11.776 -4.809 1.00 38.44 289 THR A C 1
ATOM 2332 O O . THR A 1 289 ? 24.340 12.296 -3.906 1.00 38.44 289 THR A O 1
ATOM 2335 N N . GLN A 1 290 ? 23.489 12.445 -5.948 1.00 39.78 290 GLN A N 1
ATOM 2336 C CA . GLN A 1 290 ? 23.959 13.830 -6.118 1.00 39.78 290 GLN A CA 1
ATOM 2337 C C . GLN A 1 290 ? 22.892 14.743 -6.732 1.00 39.78 290 GLN A C 1
ATOM 2339 O O . GLN A 1 290 ? 22.818 14.868 -7.950 1.00 39.78 290 GLN A O 1
ATOM 2344 N N . LYS A 1 291 ? 22.125 15.419 -5.857 1.00 38.25 291 LYS A N 1
ATOM 2345 C CA . LYS A 1 291 ? 21.749 16.857 -5.887 1.00 38.25 291 LYS A CA 1
ATOM 2346 C C . LYS A 1 291 ? 20.331 17.113 -5.358 1.00 38.25 291 LYS A C 1
ATOM 2348 O O . LYS A 1 291 ? 19.369 17.032 -6.112 1.00 38.25 291 LYS A O 1
ATOM 2353 N N . ARG A 1 292 ? 20.250 17.558 -4.100 1.00 33.72 292 ARG A N 1
ATOM 2354 C CA . ARG A 1 292 ? 19.593 18.815 -3.678 1.00 33.72 292 ARG A CA 1
ATOM 2355 C C . ARG A 1 292 ? 19.752 18.981 -2.163 1.00 33.72 292 ARG A C 1
ATOM 2357 O O . ARG A 1 292 ? 18.941 18.508 -1.382 1.00 33.72 292 ARG A O 1
ATOM 2364 N N . THR A 1 293 ? 20.824 19.643 -1.748 1.00 35.72 293 THR A N 1
ATOM 2365 C CA . THR A 1 293 ? 20.814 20.420 -0.506 1.00 35.72 293 THR A CA 1
ATOM 2366 C C . THR A 1 293 ? 20.233 21.779 -0.876 1.00 35.72 293 THR A C 1
ATOM 2368 O O . THR A 1 293 ? 20.909 22.584 -1.512 1.00 35.72 293 THR A O 1
ATOM 2371 N N . GLU A 1 294 ? 18.962 22.009 -0.557 1.00 31.53 294 GLU A N 1
ATOM 2372 C CA . GLU A 1 294 ? 18.428 23.369 -0.459 1.00 31.53 294 GLU A CA 1
ATOM 2373 C C . GLU A 1 294 ? 18.518 23.818 1.008 1.00 31.53 294 GLU A C 1
ATOM 2375 O O . GLU A 1 294 ? 18.308 22.995 1.902 1.00 31.53 294 GLU A O 1
ATOM 2380 N N . PRO A 1 295 ? 18.909 25.078 1.267 1.00 36.25 295 PRO A N 1
ATOM 2381 C CA . PRO A 1 295 ? 19.080 25.589 2.619 1.00 36.25 295 PRO A CA 1
ATOM 2382 C C . PRO A 1 295 ? 17.722 25.758 3.306 1.00 36.25 295 PRO A C 1
ATOM 2384 O O . PRO A 1 295 ? 16.758 26.198 2.679 1.00 36.25 295 PRO A O 1
ATOM 2387 N N . GLU A 1 296 ? 17.678 25.428 4.596 1.00 35.12 296 GLU A N 1
ATOM 2388 C CA . GLU A 1 296 ? 16.519 25.638 5.466 1.00 35.12 296 GLU A CA 1
ATOM 2389 C C . GLU A 1 296 ? 16.001 27.085 5.371 1.00 35.12 296 GLU A C 1
ATOM 2391 O O . GLU A 1 296 ? 16.769 28.051 5.452 1.00 35.12 296 GLU A O 1
ATOM 2396 N N . ARG A 1 297 ? 14.682 27.219 5.216 1.00 33.81 297 ARG A N 1
ATOM 2397 C CA . ARG A 1 297 ? 13.908 28.408 5.577 1.00 33.81 297 ARG A CA 1
ATOM 2398 C C . ARG A 1 297 ? 12.712 27.981 6.403 1.00 33.81 297 ARG A C 1
ATOM 2400 O O . ARG A 1 297 ? 12.095 26.960 6.026 1.00 33.81 297 ARG A O 1
#

InterPro domains:
  IPR025923 YodL-like domain [PF14191] (184-276)

pLDDT: mean 90.07, std 12.59, range [31.53, 98.31]

Organism: NCBI:txid411471